Protein AF-A0A9R1XKS2-F1 (afdb_monomer)

InterPro domains:
  IPR004332 Transposase, MuDR, plant [PF03108] (22-84)

pLDDT: mean 77.05, std 12.65, range [35.31, 94.81]

Sequence (357 aa):
MISNELPTVYPRHDATQEWRKMKLELGMRFSSPSELKLSLSNYAVANGYDLYYEKTDKDRLLVKPQCPFRLCASWMKDDQTFQIKSLTEDHSCSRAFKLGSIVTYNLRKMKAMVSKLFNINVSVGQCRNAKRFALCEIEGDLKDPYSKLWDYGVEIKRANPGSHVEVYVHPQNNSTVVFERFYVSFKGVVDGWLDGCRKTYEGGNGNGITLMSDGHKVIMEAVKERCPEVERRLCARRILANFHKKFKGECYIKPFWRAVKATTIPKFKLAMEEIKSFDVGEYDYLIKKDPNCWSRAFFKENGVSESFNAAIEEARKKPLITMLEDIKIFVMERLYMQKGKGLGWDLAICPTIRRKL

Solvent-accessible surface area (backbone 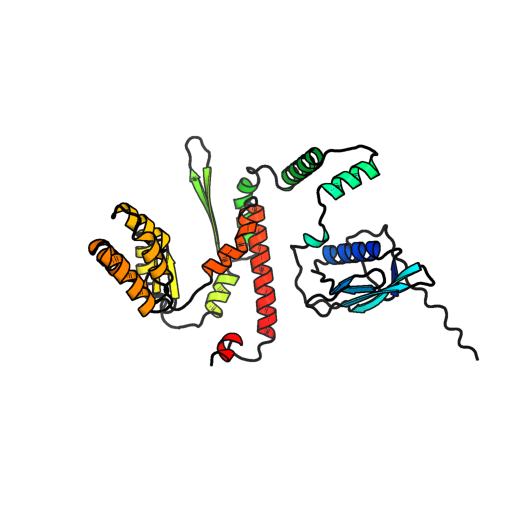atoms only — not comparable to full-atom values): 20667 Å² total; per-residue (Å²): 136,84,81,81,71,74,79,84,83,56,53,68,68,63,90,83,59,58,50,76,73,47,78,88,56,75,44,28,31,25,83,36,74,67,56,47,52,50,48,52,44,28,32,23,63,54,72,17,49,72,80,33,74,77,42,78,62,94,51,40,38,31,38,52,35,101,40,74,29,34,38,36,31,34,55,37,80,91,77,62,27,28,28,28,78,42,69,40,86,53,72,78,64,71,73,45,88,80,57,61,81,75,69,67,77,49,58,67,58,53,39,52,48,48,29,68,76,69,72,43,93,65,55,65,65,56,44,48,50,51,51,52,49,53,48,36,70,74,66,41,58,89,68,55,45,62,73,45,48,61,61,50,44,51,48,49,34,67,78,38,70,81,28,49,63,50,79,43,65,42,83,44,92,85,90,44,70,44,84,72,48,79,47,78,46,56,36,71,60,54,51,48,45,67,71,67,42,84,76,62,75,77,68,85,32,30,53,92,39,76,49,77,41,83,68,47,69,68,59,52,49,53,36,51,73,56,27,63,53,35,47,59,31,43,42,56,70,54,52,50,56,56,44,54,75,74,47,88,79,66,82,52,56,64,34,48,52,43,24,34,66,13,76,37,61,69,55,24,50,57,22,45,52,56,33,36,72,77,35,58,68,62,33,53,54,52,56,74,63,40,54,63,25,47,19,48,40,59,50,82,86,78,76,61,65,63,57,50,55,63,73,43,52,72,34,70,78,46,62,68,56,60,20,51,51,50,50,50,50,52,53,52,55,50,52,53,54,51,50,59,53,52,73,73,49,96,59,101,63,62,71,74,58,61,76,76,108

Mean predicted aligned error: 17.55 Å

Structure (mmCIF, N/CA/C/O backbone):
data_AF-A0A9R1XKS2-F1
#
_entry.id   AF-A0A9R1XKS2-F1
#
loop_
_atom_site.group_PDB
_atom_site.id
_atom_site.type_symbol
_atom_site.label_atom_id
_atom_site.label_alt_id
_atom_site.label_comp_id
_atom_site.label_asym_id
_atom_site.label_entity_id
_atom_site.label_seq_id
_atom_site.pdbx_PDB_ins_code
_atom_site.Cartn_x
_atom_site.Cartn_y
_atom_site.Cartn_z
_atom_site.occupancy
_atom_site.B_iso_or_equiv
_atom_site.auth_seq_id
_atom_site.auth_comp_id
_atom_site.auth_asym_id
_atom_site.auth_atom_id
_atom_site.pdbx_PDB_model_num
ATOM 1 N N . MET A 1 1 ? 37.465 -37.958 -38.581 1.00 38.12 1 MET A N 1
ATOM 2 C CA . MET A 1 1 ? 36.254 -37.169 -38.885 1.00 38.12 1 MET A CA 1
ATOM 3 C C . MET A 1 1 ? 36.203 -36.034 -37.879 1.00 38.12 1 MET A C 1
ATOM 5 O O . MET A 1 1 ? 35.926 -36.289 -36.718 1.00 38.12 1 MET A O 1
ATOM 9 N N . ILE A 1 2 ? 36.611 -34.832 -38.285 1.00 42.28 2 ILE A N 1
ATOM 10 C CA . ILE A 1 2 ? 36.525 -33.632 -37.446 1.00 42.28 2 ILE A CA 1
ATOM 11 C C . ILE A 1 2 ? 35.072 -33.170 -37.554 1.00 42.28 2 ILE A C 1
ATOM 13 O O . ILE A 1 2 ? 34.595 -32.901 -38.655 1.00 42.28 2 ILE A O 1
ATOM 17 N N . SER A 1 3 ? 34.347 -33.190 -36.440 1.00 42.25 3 SER A N 1
ATOM 18 C CA . SER A 1 3 ? 32.976 -32.702 -36.346 1.00 42.25 3 SER A CA 1
ATOM 19 C C . SER A 1 3 ? 32.959 -31.202 -36.641 1.00 42.25 3 SER A C 1
ATOM 21 O O . SER A 1 3 ? 33.354 -30.395 -35.803 1.00 42.25 3 SER A O 1
ATOM 23 N N . ASN A 1 4 ? 32.519 -30.836 -37.846 1.00 44.81 4 ASN A N 1
ATOM 24 C CA . ASN A 1 4 ? 32.118 -29.473 -38.180 1.00 44.81 4 ASN A CA 1
ATOM 25 C C . ASN A 1 4 ? 30.820 -29.154 -37.426 1.00 44.81 4 ASN A C 1
ATOM 27 O O . ASN A 1 4 ? 29.727 -29.229 -37.986 1.00 44.81 4 ASN A O 1
ATOM 31 N N . GLU A 1 5 ? 30.932 -28.824 -36.143 1.00 50.00 5 GLU A N 1
ATOM 32 C CA . GLU A 1 5 ? 29.888 -28.061 -35.472 1.00 50.00 5 GLU A CA 1
ATOM 33 C C . GLU A 1 5 ? 29.930 -26.648 -36.062 1.00 50.00 5 GLU A C 1
ATOM 35 O O . GLU A 1 5 ? 30.914 -25.921 -35.911 1.00 50.00 5 GLU A O 1
ATOM 40 N N . LEU A 1 6 ? 28.889 -26.282 -36.817 1.00 49.16 6 LEU A N 1
ATOM 41 C CA . LEU A 1 6 ? 28.680 -24.902 -37.249 1.00 49.16 6 LEU A CA 1
ATOM 42 C C . LEU A 1 6 ? 28.768 -23.998 -36.007 1.00 49.16 6 LEU A C 1
ATOM 44 O O . LEU A 1 6 ? 28.124 -24.315 -35.004 1.00 49.16 6 LEU A O 1
ATOM 48 N N . PRO A 1 7 ? 29.538 -22.895 -36.038 1.00 58.75 7 PRO A N 1
ATOM 49 C CA . PRO A 1 7 ? 29.656 -22.018 -34.883 1.00 58.75 7 PRO A CA 1
ATOM 50 C C . PRO A 1 7 ? 28.263 -21.527 -34.490 1.00 58.75 7 PRO A C 1
ATOM 52 O O . PRO A 1 7 ? 27.557 -20.938 -35.309 1.00 58.75 7 PRO A O 1
ATOM 55 N N . THR A 1 8 ? 27.852 -21.796 -33.250 1.00 61.19 8 THR A N 1
ATOM 56 C CA . THR A 1 8 ? 26.553 -21.378 -32.719 1.00 61.19 8 THR A CA 1
ATOM 57 C C . THR A 1 8 ? 26.439 -19.858 -32.826 1.00 61.19 8 THR A C 1
ATOM 59 O O . THR A 1 8 ? 27.072 -19.119 -32.068 1.00 61.19 8 THR A O 1
ATOM 62 N N . VAL A 1 9 ? 25.662 -19.372 -33.796 1.00 69.81 9 VAL A N 1
ATOM 63 C CA . VAL A 1 9 ? 25.438 -17.937 -33.986 1.00 69.81 9 VAL A CA 1
ATOM 64 C C . VAL A 1 9 ? 24.425 -17.487 -32.949 1.00 69.81 9 VAL A C 1
ATOM 66 O O . VAL A 1 9 ? 23.235 -17.775 -33.042 1.00 69.81 9 VAL A O 1
ATOM 69 N N . TYR A 1 10 ? 24.917 -16.794 -31.933 1.00 77.62 10 TYR A N 1
ATOM 70 C CA . TYR A 1 10 ? 24.070 -16.241 -30.893 1.00 77.62 10 TYR A CA 1
ATOM 71 C C . TYR A 1 10 ? 23.460 -14.899 -31.321 1.00 77.62 10 TYR A C 1
ATOM 73 O O . TYR A 1 10 ? 24.161 -14.084 -31.933 1.00 77.62 10 TYR A O 1
ATOM 81 N N . PRO A 1 11 ? 22.193 -14.620 -30.964 1.00 83.88 11 PRO A N 1
ATOM 82 C CA . PRO A 1 11 ? 21.533 -13.377 -31.341 1.00 83.88 11 PRO A CA 1
ATOM 83 C C . PRO A 1 11 ? 22.213 -12.172 -30.680 1.00 83.88 11 PRO A C 1
ATOM 85 O O . PRO A 1 11 ? 22.589 -12.202 -29.505 1.00 83.88 11 PRO A O 1
ATOM 88 N N . ARG A 1 12 ? 22.373 -11.082 -31.434 1.00 84.06 12 ARG A N 1
ATOM 89 C CA . ARG A 1 12 ? 22.860 -9.800 -30.910 1.00 84.06 12 ARG A CA 1
ATOM 90 C C . ARG A 1 12 ? 21.669 -8.909 -30.586 1.00 84.06 12 ARG A C 1
ATOM 92 O O . ARG A 1 12 ? 20.719 -8.851 -31.358 1.00 84.06 12 ARG A O 1
ATOM 99 N N . HIS A 1 13 ? 21.725 -8.225 -29.450 1.00 85.19 13 HIS A N 1
ATOM 100 C CA . HIS A 1 13 ? 20.680 -7.297 -29.055 1.00 85.19 13 HIS A CA 1
ATOM 101 C C . HIS A 1 13 ? 20.556 -6.130 -30.040 1.00 85.19 13 HIS A C 1
ATOM 103 O O . HIS A 1 13 ? 21.552 -5.490 -30.380 1.00 85.19 13 HIS A O 1
ATOM 109 N N . ASP A 1 14 ? 19.322 -5.859 -30.462 1.00 84.88 14 ASP A N 1
ATOM 110 C CA . ASP A 1 14 ? 18.959 -4.677 -31.232 1.00 84.88 14 ASP A CA 1
ATOM 111 C C . ASP A 1 14 ? 18.517 -3.557 -30.282 1.00 84.88 14 ASP A C 1
ATOM 113 O O . ASP A 1 14 ? 17.423 -3.584 -29.714 1.00 84.88 14 ASP A O 1
ATOM 117 N N . ALA A 1 15 ? 19.366 -2.540 -30.139 1.00 76.94 15 ALA A N 1
ATOM 118 C CA . ALA A 1 15 ? 19.097 -1.379 -29.297 1.00 76.94 15 ALA A CA 1
ATOM 119 C C . ALA A 1 15 ? 17.917 -0.514 -29.791 1.00 76.94 15 ALA A C 1
ATOM 121 O O . ALA A 1 15 ? 17.447 0.351 -29.050 1.00 76.94 15 ALA A O 1
ATOM 122 N N . THR A 1 16 ? 17.440 -0.718 -31.026 1.00 79.31 16 THR A N 1
ATOM 123 C CA . THR A 1 16 ? 16.279 -0.010 -31.593 1.00 79.31 16 THR A CA 1
ATOM 124 C C . THR A 1 16 ? 14.949 -0.712 -31.310 1.00 79.31 16 THR A C 1
ATOM 126 O O . THR A 1 16 ? 13.886 -0.138 -31.556 1.00 79.31 16 THR A O 1
ATOM 12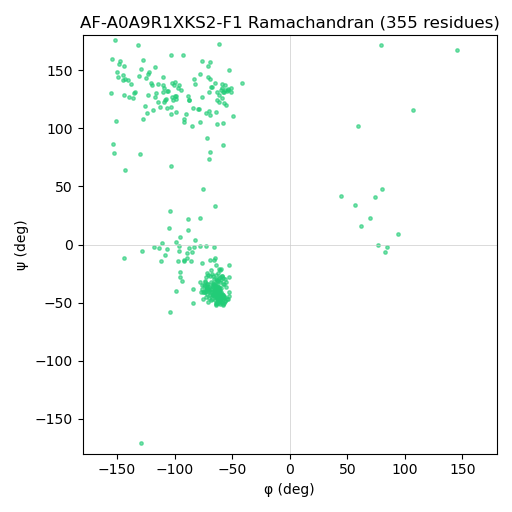9 N N . GLN A 1 17 ? 14.989 -1.919 -30.733 1.00 81.75 17 GLN A N 1
ATOM 130 C CA . GLN A 1 17 ? 13.803 -2.693 -30.392 1.00 81.75 17 GLN A CA 1
ATOM 131 C C . GLN A 1 17 ? 12.873 -1.919 -29.450 1.00 81.75 17 GLN A C 1
ATOM 133 O O . GLN A 1 17 ? 13.272 -1.402 -28.402 1.00 81.75 17 GLN A O 1
ATOM 138 N N . GLU A 1 18 ? 11.587 -1.890 -29.803 1.00 82.81 18 GLU A N 1
ATOM 139 C CA . GLU A 1 18 ? 10.555 -1.259 -28.986 1.00 82.81 18 GLU A CA 1
ATOM 140 C C . GLU A 1 18 ? 10.508 -1.895 -27.588 1.00 82.81 18 GLU A C 1
ATOM 142 O O . GLU A 1 18 ? 10.325 -3.107 -27.442 1.00 82.81 18 GLU A O 1
ATOM 147 N N . TRP A 1 19 ? 10.610 -1.068 -26.542 1.00 77.31 19 TRP A N 1
ATOM 148 C CA . TRP A 1 19 ? 10.741 -1.539 -25.158 1.00 77.31 19 TRP A CA 1
ATOM 149 C C . TRP A 1 19 ? 9.613 -2.487 -24.714 1.00 77.31 19 TRP A C 1
ATOM 151 O O . TRP A 1 19 ? 9.856 -3.400 -23.930 1.00 77.31 19 TRP A O 1
ATOM 161 N N . ARG A 1 20 ? 8.388 -2.308 -25.235 1.00 81.44 20 ARG A N 1
ATOM 162 C CA . ARG A 1 20 ? 7.212 -3.145 -24.916 1.00 81.44 20 ARG A CA 1
ATOM 163 C C . ARG A 1 20 ? 7.319 -4.571 -25.443 1.00 81.44 20 ARG A C 1
ATOM 165 O O . ARG A 1 20 ? 6.630 -5.452 -24.945 1.00 81.44 20 ARG A O 1
ATOM 172 N N . LYS A 1 21 ? 8.151 -4.786 -26.459 1.00 84.25 21 LYS A N 1
ATOM 173 C CA . LYS A 1 21 ? 8.360 -6.079 -27.116 1.00 84.25 21 LYS A CA 1
ATOM 174 C C . LYS A 1 21 ? 9.693 -6.700 -26.714 1.00 84.25 21 LYS A C 1
ATOM 176 O O . LYS A 1 21 ? 10.155 -7.609 -27.396 1.00 84.25 21 LYS A O 1
ATOM 181 N N . MET A 1 22 ? 10.328 -6.191 -25.657 1.00 84.88 22 MET A N 1
ATOM 182 C CA . MET A 1 22 ? 11.631 -6.667 -25.211 1.00 84.88 22 MET A CA 1
ATOM 183 C C . MET A 1 22 ? 11.553 -8.143 -24.812 1.00 84.88 22 MET A C 1
ATOM 185 O O . MET A 1 22 ? 10.776 -8.511 -23.928 1.00 84.88 22 MET A O 1
ATOM 189 N N . LYS A 1 23 ? 12.379 -8.968 -25.455 1.00 85.81 23 LYS A N 1
ATOM 190 C CA . LYS A 1 23 ? 12.532 -10.398 -25.175 1.00 85.81 23 LYS A CA 1
ATOM 191 C C . LYS A 1 23 ? 13.994 -10.705 -24.889 1.00 85.81 23 LYS A C 1
ATOM 193 O O . LYS A 1 23 ? 14.884 -10.093 -25.474 1.00 85.81 23 LYS A O 1
ATOM 198 N N . LEU A 1 24 ? 14.213 -11.618 -23.953 1.00 89.62 24 LEU A N 1
ATOM 199 C CA . LEU A 1 24 ? 15.533 -12.091 -23.561 1.00 89.62 24 LEU A CA 1
ATOM 200 C C . LEU A 1 24 ? 15.661 -13.524 -24.055 1.00 89.62 24 LEU A C 1
ATOM 202 O O . LEU A 1 24 ? 14.762 -14.320 -23.817 1.00 89.62 24 LEU A O 1
ATOM 206 N N . GLU A 1 25 ? 16.766 -13.839 -24.721 1.00 89.44 25 GLU A N 1
ATOM 207 C CA . GLU A 1 25 ? 17.016 -15.172 -25.268 1.00 89.44 25 GLU A CA 1
ATOM 208 C C . GLU A 1 25 ? 18.326 -15.733 -24.712 1.00 89.44 25 GLU A C 1
ATOM 210 O O . GLU A 1 25 ? 19.285 -14.997 -24.439 1.00 89.44 25 GLU A O 1
ATOM 215 N N . LEU A 1 26 ? 18.381 -17.053 -24.530 1.00 90.12 26 LEU A N 1
ATOM 216 C CA . LEU A 1 26 ? 19.607 -17.719 -24.106 1.00 90.12 26 LEU A CA 1
ATOM 217 C C . LEU A 1 26 ? 20.715 -17.472 -25.138 1.00 90.12 26 LEU A C 1
ATOM 219 O O . LEU A 1 26 ? 20.518 -17.617 -26.341 1.00 90.12 26 LEU A O 1
ATOM 223 N N . GLY A 1 27 ? 21.897 -17.093 -24.660 1.00 87.75 27 GLY A N 1
ATOM 224 C CA . GLY A 1 27 ? 23.036 -16.790 -25.514 1.00 87.75 27 GLY A CA 1
ATOM 225 C C . GLY A 1 27 ? 23.035 -15.380 -26.100 1.00 87.75 27 GLY A C 1
ATOM 226 O O . GLY A 1 27 ? 24.056 -14.999 -26.667 1.00 87.75 27 GLY A O 1
ATOM 227 N N . MET A 1 28 ? 21.974 -14.583 -25.925 1.00 91.06 28 MET A N 1
ATOM 228 C CA . MET A 1 28 ? 21.887 -13.220 -26.455 1.00 91.06 28 MET A CA 1
ATOM 229 C C . MET A 1 28 ? 23.049 -12.335 -25.981 1.00 91.06 28 MET A C 1
ATOM 231 O O . MET A 1 28 ? 23.445 -12.370 -24.807 1.00 91.06 28 MET A O 1
ATOM 235 N N . ARG A 1 29 ? 23.605 -11.549 -26.909 1.00 91.00 29 ARG A N 1
ATOM 236 C CA . ARG A 1 29 ? 24.816 -10.737 -26.718 1.00 91.00 29 ARG A CA 1
ATOM 237 C C . ARG A 1 29 ? 24.508 -9.246 -26.684 1.00 91.00 29 ARG A C 1
ATOM 239 O O . ARG A 1 29 ? 23.782 -8.732 -27.529 1.00 91.00 29 ARG A O 1
ATOM 246 N N . PHE A 1 30 ? 25.151 -8.551 -25.755 1.00 90.06 30 PHE A N 1
ATOM 247 C CA . PHE A 1 30 ? 25.036 -7.115 -25.528 1.00 90.06 30 PHE A CA 1
ATOM 248 C C . PHE A 1 30 ? 26.411 -6.459 -25.649 1.00 90.06 30 PHE A C 1
ATOM 250 O O . PHE A 1 30 ? 27.433 -7.049 -25.306 1.00 90.06 30 PHE A O 1
ATOM 257 N N . SER A 1 31 ? 26.440 -5.216 -26.102 1.00 87.62 31 SER A N 1
ATOM 258 C CA . SER A 1 31 ? 27.650 -4.404 -26.260 1.00 87.62 31 SER A CA 1
ATOM 259 C C . SER A 1 31 ? 28.222 -3.967 -24.909 1.00 87.62 31 SER A C 1
ATOM 261 O O . SER A 1 31 ? 29.405 -3.666 -24.794 1.00 87.62 31 SER A O 1
ATOM 263 N N . SER A 1 32 ? 27.385 -3.895 -23.867 1.00 86.25 32 SER A N 1
ATOM 264 C CA . SER A 1 32 ? 27.829 -3.541 -22.517 1.00 86.25 32 SER A CA 1
ATOM 265 C C . SER A 1 32 ? 26.917 -4.101 -21.415 1.00 86.25 32 SER A C 1
ATOM 267 O O . SER A 1 32 ? 25.726 -4.329 -21.648 1.00 86.25 32 SER A O 1
ATOM 269 N N . PRO A 1 33 ? 27.413 -4.219 -20.166 1.00 84.56 33 PRO A N 1
ATOM 270 C CA . PRO A 1 33 ? 26.571 -4.555 -19.013 1.00 84.56 33 PRO A CA 1
ATOM 271 C C . PRO A 1 33 ? 25.420 -3.559 -18.790 1.00 84.56 33 PRO A C 1
ATOM 273 O O . PRO A 1 33 ? 24.368 -3.917 -18.263 1.00 84.56 33 PRO A O 1
ATOM 276 N N . SER A 1 34 ? 25.610 -2.295 -19.183 1.00 84.00 34 SER A N 1
ATOM 277 C CA . SER A 1 34 ? 24.588 -1.247 -19.063 1.00 84.00 34 SER A CA 1
ATOM 278 C C . SER A 1 34 ? 23.430 -1.460 -20.036 1.00 84.00 34 SER A C 1
ATOM 280 O O . SER A 1 34 ? 22.280 -1.219 -19.678 1.00 84.00 34 SER A O 1
ATOM 282 N N . GLU A 1 35 ? 23.724 -1.944 -21.241 1.00 86.44 35 GLU A N 1
ATOM 283 C CA . GLU A 1 35 ? 22.727 -2.255 -22.267 1.00 86.44 35 GLU A CA 1
ATOM 284 C C . GLU A 1 35 ? 21.875 -3.468 -21.872 1.00 86.44 35 GLU A C 1
ATOM 286 O O . GLU A 1 35 ? 20.648 -3.422 -21.971 1.00 86.44 35 GLU A O 1
ATOM 291 N N . LEU A 1 36 ? 22.499 -4.505 -21.299 1.00 89.00 36 LEU A N 1
ATOM 292 C CA . LEU A 1 36 ? 21.758 -5.627 -20.718 1.00 89.00 36 LEU A CA 1
ATOM 293 C C . LEU A 1 36 ? 20.853 -5.162 -19.567 1.00 89.00 36 LEU A C 1
ATOM 295 O O . LEU A 1 36 ? 19.692 -5.554 -19.506 1.00 89.00 36 LEU A O 1
ATOM 299 N N . LYS A 1 37 ? 21.337 -4.297 -18.666 1.00 87.25 37 LYS A N 1
ATOM 300 C CA . LYS A 1 37 ? 20.502 -3.745 -17.582 1.00 87.25 37 LYS A CA 1
ATOM 301 C C . LYS A 1 37 ? 19.309 -2.954 -18.106 1.00 87.25 37 LYS A C 1
ATOM 303 O O . LYS A 1 37 ? 18.225 -3.052 -17.534 1.00 87.25 37 LYS A O 1
ATOM 308 N N . LEU A 1 38 ? 19.491 -2.178 -19.174 1.00 85.06 38 LEU A N 1
ATOM 309 C CA . LEU A 1 38 ? 18.397 -1.442 -19.805 1.00 85.06 38 LEU A CA 1
ATOM 310 C C . LEU A 1 38 ? 17.379 -2.404 -20.426 1.00 85.06 38 LEU A C 1
ATOM 312 O O . LEU A 1 38 ? 16.180 -2.241 -20.225 1.00 85.06 38 LEU A O 1
ATOM 316 N N . SER A 1 39 ? 17.848 -3.452 -21.096 1.00 87.94 39 SER A N 1
ATOM 317 C CA . SER A 1 39 ? 16.986 -4.489 -21.673 1.00 87.94 39 SER A CA 1
ATOM 318 C C . SER A 1 39 ? 16.213 -5.256 -20.601 1.00 87.94 39 SER A C 1
ATOM 320 O O . SER A 1 39 ? 15.006 -5.441 -20.726 1.00 87.94 39 SER A O 1
ATOM 322 N N . LEU A 1 40 ? 16.863 -5.606 -19.488 1.00 88.00 40 LEU A N 1
ATOM 323 C CA . LEU A 1 40 ? 16.212 -6.200 -18.316 1.00 88.00 40 LEU A CA 1
ATOM 324 C C . LEU A 1 40 ? 15.164 -5.269 -17.711 1.00 88.00 40 LEU A C 1
ATOM 326 O O . LEU A 1 40 ? 14.091 -5.723 -17.332 1.00 88.00 40 LEU A O 1
ATOM 330 N N . SER A 1 41 ? 15.454 -3.969 -17.658 1.00 85.06 41 SER A N 1
ATOM 331 C CA . SER A 1 41 ? 14.501 -2.946 -17.214 1.00 85.06 41 SER A CA 1
ATOM 332 C C . SER A 1 41 ? 13.280 -2.889 -18.130 1.00 85.06 41 SER A C 1
ATOM 334 O O . SER A 1 41 ? 12.152 -2.900 -17.652 1.00 85.06 41 SER A O 1
ATOM 336 N N . ASN A 1 42 ? 13.492 -2.887 -19.444 1.00 85.44 42 ASN A N 1
ATOM 337 C CA . ASN A 1 42 ? 12.414 -2.852 -20.428 1.00 85.44 42 ASN A CA 1
ATOM 338 C C . ASN A 1 42 ? 11.555 -4.123 -20.371 1.00 85.44 42 ASN A C 1
ATOM 340 O O . ASN A 1 42 ? 10.332 -4.024 -20.317 1.00 85.44 42 ASN A O 1
ATOM 344 N N . TYR A 1 43 ? 12.187 -5.298 -20.285 1.00 87.94 43 TYR A N 1
ATOM 345 C CA . TYR A 1 43 ? 11.515 -6.585 -20.081 1.00 87.94 43 TYR A CA 1
ATOM 346 C C . TYR A 1 43 ? 10.685 -6.596 -18.788 1.00 87.94 43 TYR A C 1
ATOM 348 O O . TYR A 1 43 ? 9.511 -6.974 -18.800 1.00 87.94 43 TYR A O 1
ATOM 356 N N . ALA A 1 44 ? 11.276 -6.127 -17.684 1.00 85.50 44 ALA A N 1
ATOM 357 C CA . ALA A 1 44 ? 10.622 -6.013 -16.387 1.00 85.50 44 ALA A CA 1
ATOM 358 C C . ALA A 1 44 ? 9.405 -5.085 -16.440 1.00 85.50 44 ALA A C 1
ATOM 360 O O . ALA A 1 44 ? 8.354 -5.435 -15.922 1.00 85.50 44 ALA A O 1
ATOM 361 N N . VAL A 1 45 ? 9.503 -3.926 -17.094 1.00 81.75 45 VAL A N 1
ATOM 362 C CA . VAL A 1 45 ? 8.396 -2.960 -17.188 1.00 81.75 45 VAL A CA 1
ATOM 363 C C . VAL A 1 45 ? 7.292 -3.448 -18.130 1.00 81.75 45 VAL A C 1
ATOM 365 O O . VAL A 1 45 ? 6.111 -3.295 -17.810 1.00 81.75 45 VAL A O 1
ATOM 368 N N . ALA A 1 46 ? 7.648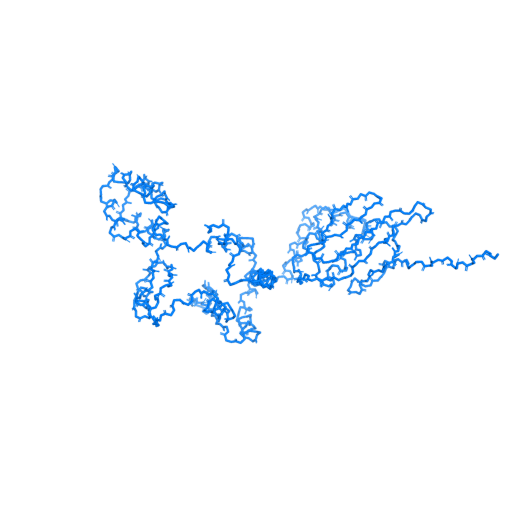 -4.060 -19.263 1.00 83.31 46 ALA A N 1
ATOM 369 C CA . ALA A 1 46 ? 6.688 -4.574 -20.242 1.00 83.31 46 ALA A CA 1
ATOM 370 C C . ALA A 1 46 ? 5.785 -5.657 -19.635 1.00 83.31 46 ALA A C 1
ATOM 372 O O . ALA A 1 46 ? 4.556 -5.576 -19.727 1.00 83.31 46 ALA A O 1
ATOM 373 N N . ASN A 1 47 ? 6.396 -6.616 -18.942 1.00 84.06 47 ASN A N 1
ATOM 374 C CA . ASN A 1 47 ? 5.692 -7.746 -18.339 1.00 84.06 47 ASN A CA 1
ATOM 375 C C . ASN A 1 47 ? 5.262 -7.479 -16.885 1.00 84.06 47 ASN A C 1
ATOM 377 O O . ASN A 1 47 ? 4.400 -8.166 -16.342 1.00 84.06 47 ASN A O 1
ATOM 381 N N . GLY A 1 48 ? 5.812 -6.430 -16.270 1.00 81.06 48 GLY A N 1
ATOM 382 C CA . GLY A 1 48 ? 5.532 -6.013 -14.903 1.00 81.06 48 GLY A CA 1
ATOM 383 C C . GLY A 1 48 ? 6.170 -6.911 -13.841 1.00 81.06 48 GLY A C 1
ATOM 384 O O . GLY A 1 48 ? 5.537 -7.218 -12.839 1.00 81.06 48 GLY A O 1
ATOM 385 N N . TYR A 1 49 ? 7.411 -7.341 -14.043 1.00 85.56 49 TYR A N 1
ATOM 386 C CA . TYR A 1 49 ? 8.159 -8.151 -13.083 1.00 85.56 49 TYR A CA 1
ATOM 387 C C . TYR A 1 49 ? 9.081 -7.286 -12.220 1.00 85.56 49 TYR A C 1
ATOM 389 O O . TYR A 1 49 ? 9.817 -6.454 -12.743 1.00 85.56 49 TYR A O 1
ATOM 397 N N . ASP A 1 50 ? 9.096 -7.514 -10.905 1.00 80.50 50 ASP A N 1
ATOM 398 C CA . ASP A 1 50 ? 10.097 -6.915 -10.013 1.00 80.50 50 ASP A CA 1
ATOM 399 C C . ASP A 1 50 ? 11.367 -7.776 -10.001 1.00 80.50 50 ASP A C 1
ATOM 401 O O . ASP A 1 50 ? 11.409 -8.858 -9.407 1.00 80.50 50 ASP A O 1
ATOM 405 N N . LEU A 1 51 ? 12.390 -7.332 -10.733 1.00 84.88 51 LEU A N 1
ATOM 406 C CA . LEU A 1 51 ? 13.652 -8.055 -10.863 1.00 84.88 51 LEU A CA 1
ATOM 407 C C . LEU A 1 51 ? 14.625 -7.665 -9.749 1.00 84.88 51 LEU A C 1
ATOM 409 O O . LEU A 1 51 ? 14.966 -6.496 -9.575 1.00 84.88 51 LEU A O 1
ATOM 413 N N . TYR A 1 52 ? 15.157 -8.672 -9.056 1.00 82.69 52 TYR A N 1
ATOM 414 C CA . TYR A 1 52 ? 16.200 -8.496 -8.048 1.00 82.69 52 TYR A CA 1
ATOM 415 C C . TYR A 1 52 ? 17.575 -8.889 -8.597 1.00 82.69 52 TYR A C 1
ATOM 417 O O . TYR A 1 52 ? 17.763 -10.004 -9.089 1.00 82.69 52 TYR A O 1
ATOM 425 N N . TYR A 1 53 ? 18.545 -7.983 -8.477 1.00 86.38 53 TYR A N 1
ATOM 426 C CA . TYR A 1 53 ? 19.935 -8.211 -8.872 1.00 86.38 53 TYR A CA 1
ATOM 427 C C . TYR A 1 53 ? 20.725 -8.746 -7.673 1.00 86.38 53 TYR A C 1
ATOM 429 O O . TYR A 1 53 ? 21.051 -7.993 -6.759 1.00 86.38 53 TYR A O 1
ATOM 437 N N . GLU A 1 54 ? 21.043 -10.042 -7.677 1.00 85.62 54 GLU A N 1
ATOM 438 C CA . GLU A 1 54 ? 21.814 -10.687 -6.602 1.00 85.62 54 GLU A CA 1
ATOM 439 C C . GLU A 1 54 ? 23.305 -10.342 -6.709 1.00 85.62 54 GLU A C 1
ATOM 441 O O . GLU A 1 54 ? 23.973 -10.123 -5.700 1.00 85.62 54 GLU A O 1
ATOM 446 N N . LYS A 1 55 ? 23.834 -10.265 -7.938 1.00 84.31 55 LYS A N 1
ATOM 447 C CA . LYS A 1 55 ? 25.215 -9.843 -8.201 1.00 84.31 55 LYS A CA 1
ATOM 448 C C . LYS A 1 55 ? 25.296 -8.964 -9.433 1.00 84.31 55 LYS A C 1
ATOM 450 O O . LYS A 1 55 ? 24.604 -9.174 -10.429 1.00 84.31 55 LYS A O 1
ATOM 455 N N . THR A 1 56 ? 26.151 -7.957 -9.360 1.00 86.44 56 THR A N 1
ATOM 456 C CA . THR A 1 56 ? 26.421 -7.038 -10.460 1.00 86.44 56 THR A CA 1
ATOM 457 C C . THR A 1 56 ? 27.846 -6.536 -10.314 1.00 86.44 56 THR A C 1
ATOM 459 O O . THR A 1 56 ? 28.132 -5.710 -9.450 1.00 86.44 56 THR A O 1
ATOM 462 N N . ASP A 1 57 ? 28.728 -7.031 -11.168 1.00 83.19 57 ASP A N 1
ATOM 463 C CA . ASP A 1 57 ? 30.105 -6.573 -11.287 1.00 83.19 57 ASP A CA 1
ATOM 464 C C . ASP A 1 57 ? 30.424 -6.262 -12.764 1.00 83.19 57 ASP A C 1
ATOM 466 O O . ASP A 1 57 ? 29.515 -6.151 -13.593 1.00 83.19 57 ASP A O 1
ATOM 470 N N . LYS A 1 58 ? 31.697 -6.001 -13.085 1.00 78.81 58 LYS A N 1
ATOM 471 C CA . LYS A 1 58 ? 32.106 -5.649 -14.455 1.00 78.81 58 LYS A CA 1
ATOM 472 C C . LYS A 1 58 ? 32.021 -6.840 -15.414 1.00 78.81 58 LYS A C 1
ATOM 474 O O . LYS A 1 58 ? 31.801 -6.635 -16.603 1.00 78.81 58 LYS A O 1
ATOM 479 N N . ASP A 1 59 ? 32.142 -8.055 -14.887 1.00 83.62 59 ASP A N 1
ATOM 480 C CA . ASP A 1 59 ? 32.302 -9.281 -15.658 1.00 83.62 59 ASP A CA 1
ATOM 481 C C . ASP A 1 59 ? 31.081 -10.201 -15.570 1.00 83.62 59 ASP A C 1
ATOM 483 O O . ASP A 1 59 ? 30.989 -11.149 -16.347 1.00 83.62 59 ASP A O 1
ATOM 487 N N . ARG A 1 60 ? 30.159 -9.982 -14.625 1.00 87.88 60 ARG A N 1
ATOM 488 C CA . ARG A 1 60 ? 29.032 -10.869 -14.316 1.00 87.88 60 ARG A CA 1
ATOM 489 C C . ARG A 1 60 ? 27.813 -10.106 -13.798 1.00 87.88 60 ARG A C 1
ATOM 491 O O . ARG A 1 60 ? 27.903 -9.143 -13.036 1.00 87.88 60 ARG A O 1
ATOM 498 N N . LEU A 1 61 ? 26.642 -10.593 -14.189 1.00 91.25 61 LEU A N 1
ATOM 499 C CA . LEU A 1 61 ? 25.338 -10.102 -13.761 1.00 91.25 61 LEU A CA 1
ATOM 500 C C . LEU A 1 61 ? 24.443 -11.300 -13.448 1.00 91.25 61 LEU A C 1
ATOM 502 O O . LEU A 1 61 ? 24.276 -12.182 -14.287 1.00 91.25 61 LEU A O 1
ATOM 506 N N . LEU A 1 62 ? 23.869 -11.318 -12.246 1.00 91.50 62 LEU A N 1
ATOM 507 C CA . LEU A 1 62 ? 22.966 -12.369 -11.783 1.00 91.50 62 LEU A CA 1
ATOM 508 C C . LEU A 1 62 ? 21.648 -11.757 -11.309 1.00 91.50 62 LEU A C 1
ATOM 510 O O . LEU A 1 62 ? 21.628 -10.978 -10.353 1.00 91.50 62 LEU A O 1
ATOM 514 N N . VAL A 1 63 ? 20.558 -12.141 -11.967 1.00 90.56 63 VAL A N 1
ATOM 515 C CA . VAL A 1 63 ? 19.185 -11.760 -11.623 1.00 90.56 63 VAL A CA 1
ATOM 516 C C . VAL A 1 63 ? 18.478 -12.965 -11.024 1.00 90.56 63 VAL A C 1
ATOM 518 O O . VAL A 1 63 ? 18.448 -14.038 -11.628 1.00 90.56 63 VAL A O 1
ATOM 521 N N . LYS A 1 64 ? 17.925 -12.784 -9.826 1.00 88.38 64 LYS A N 1
ATOM 522 C CA . LYS A 1 64 ? 17.262 -13.836 -9.052 1.00 88.38 64 LYS A CA 1
ATOM 523 C C . LYS A 1 64 ? 16.207 -13.215 -8.125 1.00 88.38 64 LYS A C 1
ATOM 525 O O . LYS A 1 64 ? 16.472 -12.993 -6.941 1.00 88.38 64 LYS A O 1
ATOM 530 N N . PRO A 1 65 ? 15.029 -12.867 -8.662 1.00 83.94 65 PRO A N 1
ATOM 531 C CA . PRO A 1 65 ? 13.867 -12.480 -7.867 1.00 83.94 65 PRO A CA 1
ATOM 532 C C . PRO A 1 65 ? 13.386 -13.611 -6.947 1.00 83.94 65 PRO A C 1
ATOM 534 O O . PRO A 1 65 ? 13.835 -14.754 -7.027 1.00 83.94 65 PRO A O 1
ATOM 537 N N . GLN A 1 66 ? 12.423 -13.298 -6.075 1.00 82.38 66 GLN A N 1
ATOM 538 C CA . GLN A 1 66 ? 11.716 -14.285 -5.247 1.00 82.38 66 GLN A CA 1
ATOM 539 C C . GLN A 1 66 ? 10.687 -15.090 -6.072 1.00 82.38 66 GLN A C 1
ATOM 541 O O . GLN A 1 66 ? 9.526 -15.211 -5.693 1.00 82.38 66 GLN A O 1
ATOM 546 N N . CYS A 1 67 ? 11.098 -15.600 -7.232 1.00 83.50 67 CYS A N 1
ATOM 547 C CA . CYS A 1 67 ? 10.325 -16.491 -8.093 1.00 83.50 67 CYS A CA 1
ATOM 548 C C . CYS A 1 67 ? 11.285 -17.394 -8.907 1.00 83.50 67 CYS A C 1
ATOM 550 O O . CYS A 1 67 ? 12.503 -17.256 -8.760 1.00 83.50 67 CYS A O 1
ATOM 552 N N . PRO A 1 68 ? 10.783 -18.355 -9.708 1.00 88.19 68 PRO A N 1
ATOM 553 C CA . PRO A 1 68 ? 11.631 -19.286 -10.458 1.00 88.19 68 PRO A CA 1
ATOM 554 C C . PRO A 1 68 ? 12.569 -18.617 -11.470 1.00 88.19 68 PRO A C 1
ATOM 556 O O . PRO A 1 68 ? 13.605 -19.197 -11.794 1.00 88.19 68 PRO A O 1
ATOM 559 N N . PHE A 1 69 ? 12.251 -17.396 -11.908 1.00 91.56 69 PHE A N 1
ATOM 560 C CA . PHE A 1 69 ? 13.030 -16.666 -12.899 1.00 91.56 69 PHE A CA 1
ATOM 561 C C . PHE A 1 69 ? 14.481 -16.484 -12.468 1.00 91.56 69 PHE A C 1
ATOM 563 O O . PHE A 1 69 ? 14.765 -16.009 -11.361 1.00 91.56 69 PHE A O 1
ATOM 570 N N . ARG A 1 70 ? 15.407 -16.800 -13.376 1.00 92.31 70 ARG A N 1
ATOM 571 C CA . ARG A 1 70 ? 16.845 -16.587 -13.182 1.00 92.31 70 ARG A CA 1
ATOM 572 C C . ARG A 1 70 ? 17.529 -16.216 -14.478 1.00 92.31 70 ARG A C 1
ATOM 574 O O . ARG A 1 70 ? 17.254 -16.796 -15.519 1.00 92.31 70 ARG A O 1
ATOM 581 N N . LEU A 1 71 ? 18.484 -15.301 -14.384 1.00 94.81 71 LEU A N 1
ATOM 582 C CA . LEU A 1 71 ? 19.340 -14.935 -15.505 1.00 94.81 71 LEU A CA 1
ATOM 583 C C . LEU A 1 71 ? 20.771 -14.742 -15.024 1.00 94.81 71 LEU A C 1
ATOM 585 O O . LEU A 1 71 ? 21.016 -13.964 -14.101 1.00 94.81 71 LEU A O 1
ATOM 589 N N . CYS A 1 72 ? 21.715 -15.421 -15.671 1.00 92.81 72 CYS A N 1
ATOM 590 C CA . CYS A 1 72 ? 23.144 -15.195 -15.489 1.00 92.81 72 CYS A CA 1
ATOM 591 C C . CYS A 1 72 ? 23.748 -14.719 -16.805 1.00 92.81 72 CYS A C 1
ATOM 593 O O . CYS A 1 72 ? 23.603 -15.376 -17.836 1.00 92.81 72 CYS A O 1
ATOM 595 N N . ALA A 1 73 ? 24.458 -13.599 -16.763 1.00 92.88 73 ALA A N 1
ATOM 596 C CA . ALA A 1 73 ? 25.205 -13.076 -17.892 1.00 92.88 73 ALA A CA 1
ATOM 597 C C . ALA A 1 73 ? 26.642 -12.750 -17.489 1.00 92.88 73 ALA A C 1
ATOM 599 O O . ALA A 1 73 ? 26.911 -12.428 -16.330 1.00 92.88 73 ALA A O 1
ATOM 600 N N . SER A 1 74 ? 27.573 -12.843 -18.436 1.00 92.94 74 SER A N 1
ATOM 601 C CA . SER A 1 74 ? 28.984 -12.545 -18.181 1.00 92.94 74 SER A CA 1
ATOM 602 C C . SER A 1 74 ? 29.712 -11.960 -19.386 1.00 92.94 74 SER A C 1
ATOM 604 O O . SER A 1 74 ? 29.318 -12.209 -20.525 1.00 92.94 74 SER A O 1
ATOM 606 N N . TRP A 1 75 ? 30.811 -11.258 -19.124 1.00 91.38 75 TRP A N 1
ATOM 607 C CA . TRP A 1 75 ? 31.697 -10.685 -20.128 1.00 91.38 75 TRP A CA 1
ATOM 608 C C . TRP A 1 75 ? 32.474 -11.772 -20.877 1.00 91.38 75 TRP A C 1
ATOM 610 O O . TRP A 1 75 ? 33.072 -12.668 -20.274 1.00 91.38 75 TRP A O 1
ATOM 620 N N . MET A 1 76 ? 32.464 -11.670 -22.201 1.00 89.12 76 MET A N 1
ATOM 621 C CA . MET A 1 76 ? 33.190 -12.510 -23.142 1.00 89.12 76 MET A CA 1
ATOM 622 C C . MET A 1 76 ? 34.394 -11.710 -23.634 1.00 89.12 76 MET A C 1
ATOM 624 O O . MET A 1 76 ? 34.231 -10.695 -24.308 1.00 89.12 76 MET A O 1
ATOM 628 N N . LYS A 1 77 ? 35.604 -12.140 -23.257 1.00 83.75 77 LYS A N 1
ATOM 629 C CA . LYS A 1 77 ? 36.844 -11.417 -23.585 1.00 83.75 77 LYS A CA 1
ATOM 630 C C . LYS A 1 77 ? 37.128 -11.411 -25.085 1.00 83.75 77 LYS A C 1
ATOM 632 O O . LYS A 1 77 ? 37.517 -10.370 -25.600 1.00 83.75 77 LYS A O 1
ATOM 637 N N . ASP A 1 78 ? 36.883 -12.540 -25.744 1.00 81.81 78 ASP A N 1
ATOM 638 C CA . ASP A 1 78 ? 37.205 -12.742 -27.160 1.00 81.81 78 ASP A CA 1
ATOM 639 C C . ASP A 1 78 ? 36.336 -11.858 -28.063 1.00 81.81 78 ASP A C 1
ATOM 641 O O . ASP A 1 78 ? 36.840 -11.173 -28.946 1.00 81.81 78 ASP A O 1
ATOM 645 N N . ASP A 1 79 ? 35.038 -11.789 -27.758 1.00 78.50 79 ASP A N 1
ATOM 646 C CA . ASP A 1 79 ? 34.051 -11.051 -28.554 1.00 78.50 79 ASP A CA 1
ATOM 647 C C . ASP A 1 79 ? 33.769 -9.632 -28.027 1.00 78.50 79 ASP A C 1
ATOM 649 O O . ASP A 1 79 ? 32.925 -8.934 -28.585 1.00 78.50 79 ASP A O 1
ATOM 653 N N . GLN A 1 80 ? 34.408 -9.220 -26.924 1.00 85.69 80 GLN A N 1
ATOM 654 C CA . GLN A 1 80 ? 34.138 -7.967 -26.196 1.00 85.69 80 GLN A CA 1
ATOM 655 C C . GLN A 1 80 ? 32.637 -7.678 -25.998 1.00 85.69 80 GLN A C 1
ATOM 657 O O . GLN A 1 80 ? 32.162 -6.553 -26.159 1.00 85.69 80 GLN A O 1
ATOM 662 N N . THR A 1 81 ? 31.870 -8.717 -25.669 1.00 88.88 81 THR A N 1
ATOM 663 C CA . THR A 1 81 ? 30.414 -8.642 -25.495 1.00 88.88 81 THR A CA 1
ATOM 664 C C . THR A 1 81 ? 30.000 -9.221 -24.155 1.00 88.88 81 THR A C 1
ATOM 666 O O . THR A 1 81 ? 30.712 -10.003 -23.531 1.00 88.88 81 THR A O 1
ATOM 669 N N . PHE A 1 82 ? 28.820 -8.840 -23.688 1.00 89.75 82 PHE A N 1
ATOM 670 C CA . PHE A 1 82 ? 28.207 -9.385 -22.489 1.00 89.75 82 PHE A CA 1
ATOM 671 C C . PHE A 1 82 ? 27.116 -10.374 -22.894 1.00 89.75 82 PHE A C 1
ATOM 673 O O . PHE A 1 82 ? 26.165 -9.989 -23.568 1.00 89.75 82 PHE A O 1
ATOM 680 N N . GLN A 1 83 ? 27.256 -11.645 -22.523 1.00 92.25 83 GLN A N 1
ATOM 681 C CA . GLN A 1 83 ? 26.398 -12.723 -23.019 1.00 92.25 83 GLN A CA 1
ATOM 682 C C . GLN A 1 83 ? 25.545 -13.337 -21.908 1.00 92.25 83 GLN A C 1
ATOM 684 O O . GLN A 1 83 ? 26.063 -13.616 -20.825 1.00 92.25 83 GLN A O 1
ATOM 689 N N . ILE A 1 84 ? 24.267 -13.611 -22.192 1.00 93.44 84 ILE A N 1
ATOM 690 C CA . ILE A 1 84 ? 23.389 -14.413 -21.327 1.00 93.44 84 ILE A CA 1
ATOM 691 C C . ILE A 1 84 ? 23.808 -15.888 -21.405 1.00 93.44 84 ILE A C 1
ATOM 693 O O . ILE A 1 84 ? 23.665 -16.523 -22.443 1.00 93.44 84 ILE A O 1
ATOM 697 N N . LYS A 1 85 ? 24.314 -16.443 -20.301 1.00 91.38 85 LYS A N 1
ATOM 698 C CA . LYS A 1 85 ? 24.784 -17.837 -20.200 1.00 91.38 85 LYS A CA 1
ATOM 699 C C . LYS A 1 85 ? 23.743 -18.796 -19.648 1.00 91.38 85 LYS A C 1
ATOM 701 O O . LYS A 1 85 ? 23.792 -19.983 -19.945 1.00 91.38 85 LYS A O 1
ATOM 706 N N . SER A 1 86 ? 22.830 -18.299 -18.824 1.00 90.88 86 SER A N 1
ATOM 707 C CA . SER A 1 86 ? 21.686 -19.075 -18.364 1.00 90.88 86 SER A CA 1
ATOM 708 C C . SER A 1 86 ? 20.459 -18.187 -18.258 1.00 90.88 86 SER A C 1
ATOM 710 O O . SER A 1 86 ? 20.558 -17.018 -17.872 1.00 90.88 86 SER A O 1
ATOM 712 N N . LEU A 1 87 ? 19.314 -18.761 -18.611 1.00 92.00 87 LEU A N 1
ATOM 713 C CA . LEU A 1 87 ? 18.016 -18.112 -18.578 1.00 92.00 87 LEU A CA 1
ATOM 714 C C . LEU A 1 87 ? 16.959 -19.137 -18.160 1.00 92.00 87 LEU A C 1
ATOM 716 O O . LEU A 1 87 ? 16.878 -20.222 -18.726 1.00 92.00 87 LEU A O 1
ATOM 720 N N . THR A 1 88 ? 16.167 -18.778 -17.161 1.00 91.19 88 THR A N 1
ATOM 721 C CA . THR A 1 88 ? 14.943 -19.465 -16.756 1.00 91.19 88 THR A CA 1
ATOM 722 C C . THR A 1 88 ? 13.839 -18.423 -16.806 1.00 91.19 88 THR A C 1
ATOM 724 O O . THR A 1 88 ? 13.892 -17.461 -16.042 1.00 91.19 88 THR A O 1
ATOM 727 N N . GLU A 1 89 ? 12.886 -18.589 -17.721 1.00 87.88 89 GLU A N 1
ATOM 728 C CA . GLU A 1 89 ? 11.854 -17.584 -18.022 1.00 87.88 89 GLU A CA 1
ATOM 729 C C . GLU A 1 89 ? 10.626 -17.676 -17.106 1.00 87.88 89 GLU A C 1
ATOM 731 O O . GLU A 1 89 ? 9.834 -16.739 -17.044 1.00 87.88 89 GLU A O 1
ATOM 736 N N . ASP A 1 90 ? 10.473 -18.775 -16.365 1.00 86.25 90 ASP A N 1
ATOM 737 C CA . ASP A 1 90 ? 9.288 -19.019 -15.547 1.00 86.25 90 ASP A CA 1
ATOM 738 C C . ASP A 1 90 ? 9.119 -17.979 -14.434 1.00 86.25 90 ASP A C 1
ATOM 740 O O . ASP A 1 90 ? 9.964 -17.809 -13.552 1.00 86.25 90 ASP A O 1
ATOM 744 N N . HIS A 1 91 ? 7.960 -17.326 -14.419 1.00 85.06 91 HIS A N 1
ATOM 745 C CA . HIS A 1 91 ? 7.564 -16.396 -13.372 1.00 85.06 91 HIS A CA 1
ATOM 746 C C . HIS A 1 91 ? 6.335 -16.923 -12.627 1.00 85.06 91 HIS A C 1
ATOM 748 O O . HIS A 1 91 ? 5.318 -17.257 -13.224 1.00 85.06 91 HIS A O 1
ATOM 754 N N . SER A 1 92 ? 6.405 -16.930 -11.295 1.00 82.69 92 SER A N 1
ATOM 755 C CA . SER A 1 92 ? 5.245 -17.133 -10.409 1.00 82.69 92 SER A CA 1
ATOM 756 C C . SER A 1 92 ? 4.860 -15.865 -9.632 1.00 82.69 92 SER A C 1
ATOM 758 O O . SER A 1 92 ? 3.934 -15.869 -8.814 1.00 82.69 92 SER A O 1
ATOM 760 N N . CYS A 1 93 ? 5.586 -14.766 -9.860 1.00 77.00 93 CYS A N 1
ATOM 761 C CA . CYS A 1 93 ? 5.352 -13.489 -9.200 1.00 77.00 93 CYS A CA 1
ATOM 762 C C . CYS A 1 93 ? 4.156 -12.747 -9.813 1.00 77.00 93 CYS A C 1
ATOM 764 O O . CYS A 1 93 ? 3.901 -12.825 -11.013 1.00 77.00 93 CYS A O 1
ATOM 766 N N . SER A 1 94 ? 3.426 -12.001 -8.980 1.00 75.56 94 SER A N 1
ATOM 767 C CA . SER A 1 94 ? 2.406 -11.066 -9.457 1.00 75.56 94 SER A CA 1
ATOM 768 C C . SER A 1 94 ? 3.039 -9.882 -10.174 1.00 75.56 94 SER A C 1
ATOM 770 O O . SER A 1 94 ? 4.177 -9.503 -9.884 1.00 75.56 94 SER A O 1
ATOM 772 N N . ARG A 1 95 ? 2.246 -9.238 -11.034 1.00 78.94 95 ARG A N 1
ATOM 773 C CA . ARG A 1 95 ? 2.610 -7.959 -11.637 1.00 78.94 95 ARG A CA 1
ATOM 774 C C . ARG A 1 95 ? 2.943 -6.931 -10.551 1.00 78.94 95 ARG A C 1
ATOM 776 O O . ARG A 1 95 ? 2.086 -6.609 -9.733 1.00 78.94 95 ARG A O 1
ATOM 783 N N . ALA A 1 96 ? 4.166 -6.416 -10.570 1.00 71.75 96 ALA A N 1
ATOM 784 C CA . ALA A 1 96 ? 4.621 -5.328 -9.725 1.00 71.75 96 ALA A CA 1
ATOM 785 C C . ALA A 1 96 ? 4.305 -3.987 -10.393 1.00 71.75 96 ALA A C 1
ATOM 787 O O . ALA A 1 96 ? 4.720 -3.721 -11.524 1.00 71.75 96 ALA A O 1
ATOM 788 N N . PHE A 1 97 ? 3.582 -3.123 -9.683 1.00 65.69 97 PHE A N 1
ATOM 789 C CA . PHE A 1 97 ? 3.207 -1.796 -10.191 1.00 65.69 97 PHE A CA 1
ATOM 790 C C . PHE A 1 97 ? 4.150 -0.689 -9.700 1.00 65.69 97 PHE A C 1
ATOM 792 O O . PHE A 1 97 ? 4.175 0.407 -10.258 1.00 65.69 97 PHE A O 1
ATOM 799 N N . LYS A 1 98 ? 4.980 -0.975 -8.687 1.00 61.97 98 LYS A N 1
ATOM 800 C CA . LYS A 1 98 ? 5.968 -0.044 -8.122 1.00 61.97 98 LYS A CA 1
ATOM 801 C C . LYS A 1 98 ? 7.391 -0.358 -8.598 1.00 61.97 98 LYS A C 1
ATOM 803 O O . LYS A 1 98 ? 8.256 -0.704 -7.807 1.00 61.97 98 LYS A O 1
ATOM 808 N N . LEU A 1 99 ? 7.666 -0.155 -9.887 1.00 59.47 99 LEU A N 1
ATOM 809 C CA . LEU A 1 99 ? 8.999 -0.357 -10.496 1.00 59.47 99 LEU A CA 1
ATOM 810 C C . LEU A 1 99 ? 9.898 0.899 -10.427 1.00 59.47 99 LEU A C 1
ATOM 812 O O . LEU A 1 99 ? 10.827 1.066 -11.217 1.00 59.47 99 LEU A O 1
ATOM 816 N N . GLY A 1 100 ? 9.619 1.823 -9.500 1.00 54.22 100 GLY A N 1
ATOM 817 C CA . GLY A 1 100 ? 10.241 3.154 -9.459 1.00 54.22 100 GLY A CA 1
ATOM 818 C C . GLY A 1 100 ? 11.770 3.146 -9.336 1.00 54.22 100 GLY A C 1
ATOM 819 O O . GLY A 1 100 ? 12.421 4.065 -9.825 1.00 54.22 100 GLY A O 1
ATOM 820 N N . SER A 1 101 ? 12.348 2.093 -8.750 1.00 53.84 101 SER A N 1
ATOM 821 C CA . SER A 1 101 ? 13.799 1.876 -8.647 1.00 53.84 101 SER A CA 1
ATOM 822 C C . SER A 1 101 ? 14.465 1.654 -10.013 1.00 53.84 101 SER A C 1
ATOM 824 O O . SER A 1 101 ? 15.586 2.119 -10.237 1.00 53.84 101 SER A O 1
ATOM 826 N N . ILE A 1 102 ? 13.759 1.018 -10.948 1.00 51.12 102 ILE A N 1
ATOM 827 C CA . ILE A 1 102 ? 14.244 0.647 -12.284 1.00 51.12 102 ILE A CA 1
ATOM 828 C C . ILE A 1 102 ? 14.246 1.864 -13.227 1.00 51.12 102 ILE A C 1
ATOM 830 O O . ILE A 1 102 ? 15.149 2.020 -14.045 1.00 51.12 102 ILE A O 1
ATOM 834 N N . VAL A 1 103 ? 13.305 2.796 -13.046 1.00 53.34 103 VAL A N 1
ATOM 835 C CA . VAL A 1 103 ? 13.147 4.007 -13.879 1.00 53.34 103 VAL A CA 1
ATOM 836 C C . VAL A 1 103 ? 13.661 5.268 -13.159 1.00 53.34 103 VAL A C 1
ATOM 838 O O . VAL A 1 103 ? 13.180 6.380 -13.377 1.00 53.34 103 VAL A O 1
ATOM 841 N N . THR A 1 104 ? 14.651 5.129 -12.266 1.00 50.50 104 THR A N 1
ATOM 842 C CA . THR A 1 104 ? 15.127 6.259 -11.448 1.00 50.50 104 THR A CA 1
ATOM 843 C C . THR A 1 104 ? 15.919 7.283 -12.284 1.00 50.50 104 THR A C 1
ATOM 845 O O . THR A 1 104 ? 17.153 7.217 -12.410 1.00 50.50 104 THR A O 1
ATOM 848 N N . TYR A 1 105 ? 15.213 8.289 -12.806 1.00 56.91 105 TYR A N 1
ATOM 849 C CA . TYR A 1 105 ? 15.782 9.541 -13.308 1.00 56.91 105 TYR A CA 1
ATOM 850 C C . TYR A 1 105 ? 15.851 10.570 -12.179 1.00 56.91 105 TYR A C 1
ATOM 852 O O . TYR A 1 105 ? 14.841 11.066 -11.681 1.00 56.91 105 TYR A O 1
ATOM 860 N N . ASN A 1 106 ? 17.073 10.906 -11.763 1.00 66.62 106 ASN A N 1
ATOM 861 C CA . ASN A 1 106 ? 17.303 12.005 -10.833 1.00 66.62 106 ASN A CA 1
ATOM 862 C C . ASN A 1 106 ? 17.579 13.311 -11.599 1.00 66.62 106 ASN A C 1
ATOM 864 O O . ASN A 1 106 ? 17.921 13.303 -12.784 1.00 66.62 106 ASN A O 1
ATOM 868 N N . LEU A 1 107 ? 17.464 14.447 -10.905 1.00 75.38 107 LEU A N 1
ATOM 869 C CA . LEU A 1 107 ? 17.641 15.771 -11.514 1.00 75.38 107 LEU A CA 1
ATOM 870 C C . LEU A 1 107 ? 19.031 15.956 -12.155 1.00 75.38 107 LEU A C 1
ATOM 872 O O . LEU A 1 107 ? 19.164 16.710 -13.114 1.00 75.38 107 LEU A O 1
ATOM 876 N N . ARG A 1 108 ? 20.063 15.248 -11.666 1.00 76.88 108 ARG A N 1
ATOM 877 C CA . ARG A 1 108 ? 21.422 15.293 -12.236 1.00 76.88 108 ARG A CA 1
ATOM 878 C C . ARG A 1 108 ? 21.499 14.575 -13.584 1.00 76.88 108 ARG A C 1
ATOM 880 O O . ARG A 1 108 ? 22.093 15.111 -14.512 1.00 76.88 108 ARG A O 1
ATOM 887 N N . LYS A 1 109 ? 20.865 13.404 -13.713 1.00 78.81 109 LYS A N 1
ATOM 888 C CA . LYS A 1 109 ? 20.761 12.664 -14.982 1.00 78.81 109 LYS A CA 1
ATOM 889 C C . LYS A 1 109 ? 19.961 13.451 -16.020 1.00 78.81 109 LYS A C 1
ATOM 891 O O . LYS A 1 109 ? 20.379 13.511 -17.167 1.00 78.81 109 LYS A O 1
ATOM 896 N N . MET A 1 110 ? 18.868 14.097 -15.605 1.00 79.25 110 MET A N 1
ATOM 897 C CA . MET A 1 110 ? 18.077 14.971 -16.480 1.00 79.25 110 MET A CA 1
ATOM 898 C C . MET A 1 110 ? 18.920 16.142 -17.004 1.00 79.25 110 MET A C 1
ATOM 900 O O . MET A 1 110 ? 18.989 16.348 -18.212 1.00 79.25 110 MET A O 1
ATOM 904 N N . LYS A 1 111 ? 19.652 16.838 -16.121 1.00 81.94 111 LYS A N 1
ATOM 905 C CA . LYS A 1 111 ? 20.594 17.896 -16.521 1.00 81.94 111 LYS A CA 1
ATOM 906 C C . LYS A 1 111 ? 21.649 17.392 -17.514 1.00 81.94 111 LYS A C 1
ATOM 908 O O . LYS A 1 111 ? 21.880 18.034 -18.534 1.00 81.94 111 LYS A O 1
ATOM 913 N N . ALA A 1 112 ? 22.284 16.255 -17.222 1.00 83.38 112 ALA A N 1
ATOM 914 C CA . ALA A 1 112 ? 23.315 15.677 -18.084 1.00 83.38 112 ALA A CA 1
ATOM 915 C C . ALA A 1 112 ? 22.767 15.283 -19.466 1.00 83.38 112 ALA A C 1
ATOM 917 O O . ALA A 1 112 ? 23.422 15.516 -20.477 1.00 83.38 112 ALA A O 1
ATOM 918 N N . MET A 1 113 ? 21.552 14.731 -19.518 1.00 82.69 113 MET A N 1
ATOM 919 C CA . MET A 1 113 ? 20.881 14.366 -20.764 1.00 82.69 113 MET A CA 1
ATOM 920 C C . MET A 1 113 ? 20.561 15.595 -21.621 1.00 82.69 113 MET A C 1
ATOM 922 O O . MET A 1 113 ? 20.896 15.600 -22.801 1.00 82.69 113 MET A O 1
ATOM 926 N N . VAL A 1 114 ? 19.978 16.647 -21.035 1.00 82.25 114 VAL A N 1
ATOM 927 C CA . VAL A 1 114 ? 19.668 17.897 -21.755 1.00 82.25 114 VAL A CA 1
ATOM 928 C C . VAL A 1 114 ? 20.942 18.544 -22.295 1.00 82.25 114 VAL A C 1
ATOM 930 O O . VAL A 1 114 ? 20.991 18.934 -23.460 1.00 82.25 114 VAL A O 1
ATOM 933 N N . SER A 1 115 ? 22.002 18.578 -21.483 1.00 85.38 115 SER A N 1
ATOM 934 C CA . SER A 1 115 ? 23.305 19.082 -21.916 1.00 85.38 115 SER A CA 1
ATOM 935 C C . SER A 1 115 ? 23.896 18.262 -23.059 1.00 85.38 115 SER A C 1
ATOM 937 O O . SER A 1 115 ? 24.487 18.844 -23.956 1.00 85.38 115 SER A O 1
ATOM 939 N N . LYS A 1 116 ? 23.742 16.934 -23.055 1.00 85.31 116 LYS A N 1
ATOM 940 C CA . LYS A 1 116 ? 24.275 16.069 -24.115 1.00 85.31 116 LYS A CA 1
ATOM 941 C C . LYS A 1 116 ? 23.480 16.173 -25.420 1.00 85.31 116 LYS A C 1
ATOM 943 O O . LYS A 1 116 ? 24.080 16.160 -26.484 1.00 85.31 116 LYS A O 1
ATOM 948 N N . LEU A 1 117 ? 22.151 16.231 -25.339 1.00 83.19 117 LEU A N 1
ATOM 949 C CA . LEU A 1 117 ? 21.272 16.231 -26.513 1.00 83.19 117 LEU A CA 1
ATOM 950 C C . LEU A 1 117 ? 21.234 17.585 -27.218 1.00 83.19 117 LEU A C 1
ATOM 952 O O . LEU A 1 117 ? 21.236 17.636 -28.441 1.00 83.19 117 LEU A O 1
ATOM 956 N N . PHE A 1 118 ? 21.191 18.670 -26.444 1.00 85.38 118 PHE A N 1
ATOM 957 C CA . PHE A 1 118 ? 20.949 20.012 -26.975 1.00 85.38 118 PHE A CA 1
ATOM 958 C C . PHE A 1 118 ? 22.151 20.945 -26.828 1.00 85.38 118 PHE A C 1
ATOM 960 O O . PHE A 1 118 ? 22.087 22.081 -27.278 1.00 85.38 118 PHE A O 1
ATOM 967 N N . ASN A 1 119 ? 23.237 20.487 -26.197 1.00 85.25 119 ASN A N 1
ATOM 968 C CA . ASN A 1 119 ? 24.444 21.277 -25.945 1.00 85.25 119 ASN A CA 1
ATOM 969 C C . ASN A 1 119 ? 24.190 22.579 -25.152 1.00 85.25 119 ASN A C 1
ATOM 971 O O . ASN A 1 119 ? 24.849 23.593 -25.361 1.00 85.25 119 ASN A O 1
ATOM 975 N N . ILE A 1 120 ? 23.220 22.553 -24.229 1.00 86.88 120 ILE A N 1
ATOM 976 C CA . ILE A 1 120 ? 22.818 23.703 -23.403 1.00 86.88 120 ILE A CA 1
ATOM 977 C C . ILE A 1 120 ? 23.019 23.380 -21.918 1.00 86.88 120 ILE A C 1
ATOM 979 O O . ILE A 1 120 ? 22.657 22.304 -21.438 1.00 86.88 120 ILE A O 1
ATOM 983 N N . ASN A 1 121 ? 23.549 24.338 -21.155 1.00 85.31 121 ASN A N 1
ATOM 984 C CA . ASN A 1 121 ? 23.673 24.210 -19.705 1.00 85.31 121 ASN A CA 1
ATOM 985 C C . ASN A 1 121 ? 22.365 24.620 -19.012 1.00 85.31 121 ASN A C 1
ATOM 987 O O . ASN A 1 121 ? 21.959 25.777 -19.065 1.00 85.31 121 ASN A O 1
ATOM 991 N N . VAL A 1 122 ? 21.736 23.679 -18.310 1.00 86.25 122 VAL A N 1
ATOM 992 C CA . VAL A 1 122 ? 20.538 23.931 -17.497 1.00 86.25 122 VAL A CA 1
ATOM 993 C C . VAL A 1 122 ? 20.850 23.830 -16.006 1.00 86.25 122 VAL A C 1
ATOM 995 O O . VAL A 1 122 ? 21.663 23.013 -15.563 1.00 86.25 122 VAL A O 1
ATOM 998 N N . SER A 1 123 ? 20.210 24.656 -15.186 1.00 86.94 123 SER A N 1
ATOM 999 C CA . SER A 1 123 ? 20.320 24.569 -13.730 1.00 86.94 123 SER A CA 1
ATOM 1000 C C . SER A 1 123 ? 19.496 23.399 -13.174 1.00 86.94 123 SER A C 1
ATOM 1002 O O . SER A 1 123 ? 18.526 22.928 -13.774 1.00 86.94 123 SER A O 1
ATOM 1004 N N . VAL A 1 124 ? 19.852 22.927 -11.974 1.00 82.69 124 VAL A N 1
ATOM 1005 C CA . VAL A 1 124 ? 19.057 21.907 -11.262 1.00 82.69 124 VAL A CA 1
ATOM 1006 C C . VAL A 1 124 ? 17.657 22.440 -10.926 1.00 82.69 124 VAL A C 1
ATOM 1008 O O . VAL A 1 124 ? 16.696 21.673 -10.922 1.00 82.69 124 VAL A O 1
ATOM 1011 N N . GLY A 1 125 ? 17.528 23.752 -10.690 1.00 82.75 125 GLY A N 1
ATOM 1012 C CA . GLY A 1 125 ? 16.244 24.421 -10.477 1.00 82.75 125 GLY A CA 1
ATOM 1013 C C . GLY A 1 125 ? 15.338 24.356 -11.708 1.00 82.75 125 GLY A C 1
ATOM 1014 O O . GLY A 1 125 ? 14.172 23.995 -11.577 1.00 82.75 125 GLY A O 1
ATOM 1015 N N . GLN A 1 126 ? 15.882 24.591 -12.907 1.00 83.81 126 GLN A N 1
ATOM 1016 C CA . GLN A 1 126 ? 15.141 24.444 -14.168 1.00 83.81 126 GLN A CA 1
ATOM 1017 C C . GLN A 1 126 ? 14.668 23.000 -14.380 1.00 83.81 126 GLN A C 1
ATOM 1019 O O . GLN A 1 126 ? 13.497 22.782 -14.677 1.00 83.81 126 GLN A O 1
ATOM 1024 N N . CYS A 1 127 ? 15.526 22.006 -14.117 1.00 84.19 127 CYS A N 1
ATOM 1025 C CA . CYS A 1 127 ? 15.134 20.591 -14.183 1.00 84.19 127 CYS A CA 1
ATOM 1026 C C . CYS A 1 127 ? 14.029 20.249 -13.168 1.00 84.19 127 CYS A C 1
ATOM 1028 O O . CYS A 1 127 ? 13.121 19.473 -13.458 1.00 84.19 127 CYS A O 1
ATOM 1030 N N . ARG A 1 128 ? 14.084 20.829 -11.961 1.00 81.44 128 ARG A N 1
ATOM 1031 C CA . ARG A 1 128 ? 13.054 20.636 -10.931 1.00 81.44 128 ARG A CA 1
ATOM 1032 C C . ARG A 1 128 ? 11.718 21.244 -11.353 1.00 81.44 128 ARG A C 1
ATOM 1034 O O . ARG A 1 128 ? 10.693 20.594 -11.179 1.00 81.44 128 ARG A O 1
ATOM 1041 N N . ASN A 1 129 ? 11.734 22.450 -11.915 1.00 80.38 129 ASN A N 1
ATOM 1042 C CA . ASN A 1 129 ? 10.532 23.111 -12.417 1.00 80.38 129 ASN A CA 1
ATOM 1043 C C . ASN A 1 129 ? 9.922 22.342 -13.590 1.00 80.38 129 ASN A C 1
ATOM 1045 O O . ASN A 1 129 ? 8.718 22.119 -13.578 1.00 80.38 129 ASN A O 1
ATOM 1049 N N . ALA A 1 130 ? 10.744 21.856 -14.525 1.00 83.38 130 ALA A N 1
ATOM 1050 C CA . ALA A 1 130 ? 10.298 21.001 -15.624 1.00 83.38 130 ALA A CA 1
ATOM 1051 C C . ALA A 1 130 ? 9.667 19.697 -15.113 1.00 83.38 130 ALA A C 1
ATOM 1053 O O . ALA A 1 130 ? 8.575 19.336 -15.536 1.00 83.38 130 ALA A O 1
ATOM 1054 N N . LYS A 1 131 ? 10.296 19.029 -14.134 1.00 81.56 131 LYS A N 1
ATOM 1055 C CA . LYS A 1 131 ? 9.711 17.848 -13.480 1.00 81.56 131 LYS A CA 1
ATOM 1056 C C . LYS A 1 131 ? 8.369 18.172 -12.821 1.00 81.56 131 LYS A C 1
ATOM 1058 O O . LYS A 1 131 ? 7.433 17.395 -12.952 1.00 81.56 131 LYS A O 1
ATOM 1063 N N . ARG A 1 132 ? 8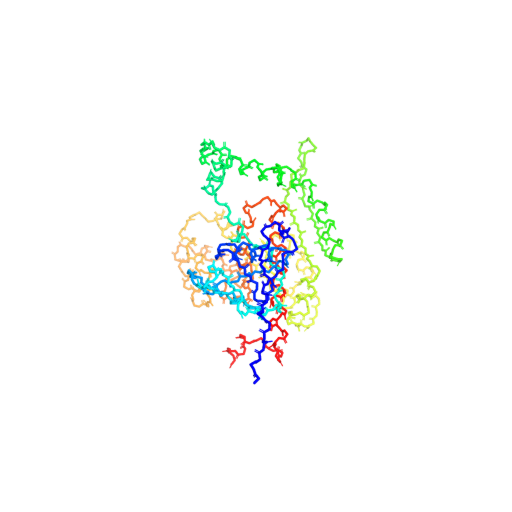.282 19.287 -12.089 1.00 73.75 132 ARG A N 1
ATOM 1064 C CA . ARG A 1 132 ? 7.043 19.712 -11.426 1.00 73.75 132 ARG A CA 1
ATOM 1065 C C . ARG A 1 132 ? 5.942 19.994 -12.447 1.00 73.75 132 ARG A C 1
ATOM 1067 O O . ARG A 1 132 ? 4.831 19.539 -12.245 1.00 73.75 132 ARG A O 1
ATOM 1074 N N . PHE A 1 133 ? 6.268 20.692 -13.531 1.00 79.12 133 PHE A N 1
ATOM 1075 C CA . PHE A 1 133 ? 5.336 20.977 -14.619 1.00 79.12 133 PHE A CA 1
ATOM 1076 C C . PHE A 1 133 ? 4.833 19.691 -15.282 1.00 79.12 133 PHE A C 1
ATOM 1078 O O . PHE A 1 133 ? 3.630 19.500 -15.374 1.00 79.12 133 PHE A O 1
ATOM 1085 N N . ALA A 1 134 ? 5.733 18.766 -15.631 1.00 79.12 134 ALA A N 1
ATOM 1086 C CA . ALA A 1 134 ? 5.359 17.472 -16.200 1.00 79.12 134 ALA A CA 1
ATOM 1087 C C . ALA A 1 134 ? 4.469 16.651 -15.251 1.00 79.12 134 ALA A C 1
ATOM 1089 O O . ALA A 1 134 ? 3.506 16.037 -15.690 1.00 79.12 134 ALA A O 1
ATOM 1090 N N . LEU A 1 135 ? 4.760 16.658 -13.943 1.00 69.62 135 LEU A N 1
ATOM 1091 C CA . LEU A 1 135 ? 3.888 16.023 -12.951 1.00 69.62 135 LEU A CA 1
ATOM 1092 C C . LEU A 1 135 ? 2.513 16.699 -12.889 1.00 69.62 135 LEU A C 1
ATOM 1094 O O . LEU A 1 135 ? 1.518 15.993 -12.858 1.00 69.62 135 LEU A O 1
ATOM 1098 N N . CYS A 1 136 ? 2.442 18.033 -12.928 1.00 67.25 136 CYS A N 1
ATOM 1099 C CA . CYS A 1 136 ? 1.170 18.756 -12.981 1.00 67.25 136 CYS A CA 1
ATOM 1100 C C . CYS A 1 136 ? 0.381 18.494 -14.275 1.00 67.25 136 CYS A C 1
ATOM 1102 O O . CYS A 1 136 ? -0.837 18.418 -14.211 1.00 67.25 136 CYS A O 1
ATOM 1104 N N . GLU A 1 137 ? 1.029 18.333 -15.432 1.00 74.38 137 GLU A N 1
ATOM 1105 C CA . GLU A 1 137 ? 0.328 17.961 -16.673 1.00 74.38 137 GLU A CA 1
ATOM 1106 C C . GLU A 1 137 ? -0.222 16.533 -16.630 1.00 74.38 137 GLU A C 1
ATOM 1108 O O . GLU A 1 137 ? -1.316 16.278 -17.124 1.00 74.38 137 GLU A O 1
ATOM 1113 N N . ILE A 1 138 ? 0.521 15.598 -16.031 1.00 67.75 138 ILE A N 1
ATOM 1114 C CA . ILE A 1 138 ? 0.111 14.190 -15.938 1.00 67.75 138 ILE A CA 1
ATOM 1115 C C . ILE A 1 138 ? -0.977 13.997 -14.875 1.00 67.75 138 ILE A C 1
ATOM 1117 O O . ILE A 1 138 ? -1.950 13.282 -15.102 1.00 67.75 138 ILE A O 1
ATOM 1121 N N . GLU A 1 139 ? -0.786 14.582 -13.694 1.00 62.59 139 GLU A N 1
ATOM 1122 C CA . GLU A 1 139 ? -1.644 14.367 -12.523 1.00 62.59 139 GLU A CA 1
ATOM 1123 C C . GLU A 1 139 ? -2.790 15.392 -12.428 1.00 62.59 139 GLU A C 1
ATOM 1125 O O . GLU A 1 139 ? -3.741 15.173 -11.675 1.00 62.59 139 GLU A O 1
ATOM 1130 N N . GLY A 1 140 ? -2.730 16.476 -13.208 1.00 60.25 140 GLY A N 1
ATOM 1131 C CA . GLY A 1 140 ? -3.647 17.612 -13.139 1.00 60.25 140 GLY A CA 1
ATOM 1132 C C . GLY A 1 140 ? -3.328 18.580 -11.992 1.00 60.25 140 GLY A C 1
ATOM 1133 O O . GLY A 1 140 ? -2.488 18.323 -11.124 1.00 60.25 140 GLY A O 1
ATOM 1134 N N . ASP A 1 141 ? -4.018 19.722 -11.973 1.00 60.84 141 ASP A N 1
ATOM 1135 C CA 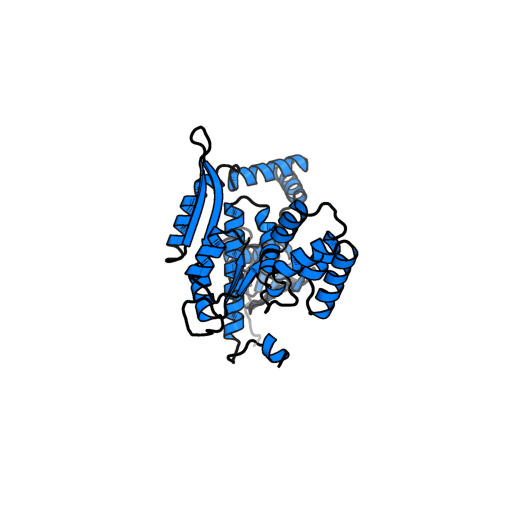. ASP A 1 141 ? -4.059 20.591 -10.790 1.00 60.84 141 ASP A CA 1
ATOM 1136 C C . ASP A 1 141 ? -4.893 19.914 -9.689 1.00 60.84 141 ASP A C 1
ATOM 1138 O O . ASP A 1 141 ? -5.796 19.137 -9.994 1.00 60.84 141 ASP A O 1
ATOM 1142 N N . LEU A 1 142 ? -4.655 20.223 -8.408 1.00 58.69 142 LEU A N 1
ATOM 1143 C CA . LEU A 1 142 ? -5.305 19.578 -7.251 1.00 58.69 142 LEU A CA 1
ATOM 1144 C C . LEU A 1 142 ? -6.841 19.567 -7.319 1.00 58.69 142 LEU A C 1
ATOM 1146 O O . LEU A 1 142 ? -7.459 18.788 -6.604 1.00 58.69 142 LEU A O 1
ATOM 1150 N N . LYS A 1 143 ? -7.449 20.407 -8.160 1.00 61.91 143 LYS A N 1
ATOM 1151 C CA . LYS A 1 143 ? -8.890 20.498 -8.417 1.00 61.91 143 LYS A CA 1
ATOM 1152 C C . LYS A 1 143 ? -9.445 19.341 -9.267 1.00 61.91 143 LYS A C 1
ATOM 1154 O O . LYS A 1 143 ? -10.564 18.900 -9.020 1.00 61.91 143 LYS A O 1
ATOM 1159 N N . ASP A 1 144 ? -8.673 18.843 -10.232 1.00 65.31 144 ASP A N 1
ATOM 1160 C CA . ASP A 1 144 ? -9.095 17.827 -11.212 1.00 65.31 144 ASP A CA 1
ATOM 1161 C C . ASP A 1 144 ? -9.217 16.392 -10.634 1.00 65.31 144 ASP A C 1
ATOM 1163 O O . ASP A 1 144 ? -10.105 15.640 -11.027 1.00 65.31 144 ASP A O 1
ATOM 1167 N N . PRO A 1 145 ? -8.422 15.976 -9.629 1.00 67.19 145 PRO A N 1
ATOM 1168 C CA . PRO A 1 145 ? -8.632 14.696 -8.954 1.00 67.19 145 PRO A CA 1
ATOM 1169 C C . PRO A 1 145 ? -9.959 14.599 -8.189 1.00 67.19 145 PRO A C 1
ATOM 1171 O O . PRO A 1 145 ? -10.496 13.501 -8.053 1.00 67.19 145 PRO A O 1
ATOM 1174 N N . TYR A 1 146 ? -10.494 15.713 -7.671 1.00 73.25 146 TYR A N 1
ATOM 1175 C CA . TYR A 1 146 ? -11.742 15.687 -6.897 1.00 73.25 146 TYR A CA 1
ATOM 1176 C C . TYR A 1 146 ? -12.976 15.544 -7.785 1.00 73.25 146 TYR A C 1
ATOM 1178 O O . TYR A 1 146 ? -13.909 14.853 -7.386 1.00 73.25 146 TYR A O 1
ATOM 1186 N N . SER A 1 147 ? -12.985 16.131 -8.988 1.00 74.56 147 SER A N 1
ATOM 1187 C CA . SER A 1 147 ? -14.097 15.962 -9.938 1.00 74.56 147 SER A CA 1
ATOM 1188 C C . SER A 1 147 ? -14.261 14.501 -10.371 1.00 74.56 147 SER A C 1
ATOM 1190 O O . SER A 1 147 ? -15.381 14.041 -10.566 1.00 74.56 147 SER A O 1
ATOM 1192 N N . LYS A 1 148 ? -13.160 13.742 -10.425 1.00 81.75 148 LYS A N 1
ATOM 1193 C CA . LYS A 1 148 ? -13.130 12.332 -10.849 1.00 81.75 148 LYS A CA 1
ATOM 1194 C C . LYS A 1 148 ? -13.483 11.328 -9.746 1.00 81.75 148 LYS A C 1
ATOM 1196 O O . LYS A 1 148 ? -13.514 10.129 -10.009 1.00 81.75 148 LYS A O 1
ATOM 1201 N N . LEU A 1 149 ? -13.746 11.765 -8.509 1.00 85.31 149 LEU A N 1
ATOM 1202 C CA . LEU A 1 149 ? -14.025 10.849 -7.390 1.00 85.31 149 LEU A CA 1
ATOM 1203 C C . LEU A 1 149 ? -15.285 10.012 -7.592 1.00 85.31 149 LEU A C 1
ATOM 1205 O O . LEU A 1 149 ? -15.315 8.841 -7.210 1.00 85.31 149 LEU A O 1
ATOM 1209 N N . TRP A 1 150 ? -16.320 10.614 -8.172 1.00 85.81 150 TRP A N 1
ATOM 1210 C CA . TRP A 1 150 ? -17.574 9.923 -8.448 1.00 85.81 150 TRP A CA 1
ATOM 1211 C C . TRP A 1 150 ? -17.383 8.864 -9.530 1.00 85.81 150 TRP A C 1
ATOM 1213 O O . TRP A 1 150 ? -17.736 7.708 -9.298 1.00 85.81 150 TRP A O 1
ATOM 1223 N N . ASP A 1 151 ? -16.733 9.223 -10.639 1.00 87.38 151 ASP A N 1
ATOM 1224 C CA . ASP A 1 151 ? -16.391 8.287 -11.717 1.00 87.38 151 ASP A CA 1
ATOM 1225 C C . ASP A 1 151 ? -15.524 7.139 -11.196 1.00 87.38 151 ASP A C 1
ATOM 1227 O O . ASP A 1 151 ? -15.783 5.970 -11.476 1.00 87.38 151 ASP A O 1
ATOM 1231 N N . TYR A 1 152 ? -14.539 7.455 -10.354 1.00 87.12 152 TYR A N 1
ATOM 1232 C CA . TYR A 1 152 ? -13.688 6.463 -9.712 1.00 87.12 152 TYR A CA 1
ATOM 1233 C C . TYR A 1 152 ? -14.479 5.510 -8.805 1.00 87.12 152 TYR A C 1
ATOM 1235 O O . TYR A 1 152 ? -14.276 4.296 -8.831 1.00 87.12 152 TYR A O 1
ATOM 1243 N N . GLY A 1 153 ? -15.419 6.037 -8.017 1.00 86.00 153 GLY A N 1
ATOM 1244 C CA . GLY A 1 153 ? -16.290 5.223 -7.174 1.00 86.00 153 GLY A CA 1
ATOM 1245 C C . GLY A 1 153 ? -17.224 4.315 -7.978 1.00 86.00 153 GLY A C 1
ATOM 1246 O O . GLY A 1 153 ? -17.428 3.159 -7.599 1.00 86.00 153 GLY A O 1
ATOM 1247 N N . VAL A 1 154 ? -17.755 4.805 -9.102 1.00 87.62 154 VAL A N 1
ATOM 1248 C CA . VAL A 1 154 ? -18.539 4.000 -10.052 1.00 87.62 154 VAL A CA 1
ATOM 1249 C C . VAL A 1 154 ? -17.676 2.897 -10.657 1.00 87.62 154 VAL A C 1
ATOM 1251 O O . VAL A 1 154 ? -18.099 1.743 -10.687 1.00 87.62 154 VAL A O 1
ATOM 1254 N N . GLU A 1 155 ? -16.448 3.215 -11.060 1.00 89.44 155 GLU A N 1
ATOM 1255 C CA . GLU A 1 155 ? -15.517 2.247 -11.635 1.00 89.44 155 GLU A CA 1
ATOM 1256 C C . GLU A 1 155 ? -15.148 1.138 -10.638 1.00 89.44 155 GLU A C 1
ATOM 1258 O O . GLU A 1 155 ? -15.126 -0.037 -11.003 1.00 89.44 155 GLU A O 1
ATOM 1263 N N . ILE A 1 156 ? -14.960 1.468 -9.354 1.00 85.94 156 ILE A N 1
ATOM 1264 C CA . ILE A 1 156 ? -14.769 0.460 -8.299 1.00 85.94 156 ILE A CA 1
ATOM 1265 C C . ILE A 1 156 ? -15.977 -0.477 -8.209 1.00 85.94 156 ILE A C 1
ATOM 1267 O O . ILE A 1 156 ? -15.791 -1.695 -8.146 1.00 85.94 156 ILE A O 1
ATOM 1271 N N . LYS A 1 157 ? -17.203 0.066 -8.205 1.00 85.12 157 LYS A N 1
ATOM 1272 C CA . LYS A 1 157 ? -18.437 -0.739 -8.141 1.00 85.12 157 LYS A CA 1
ATOM 1273 C C . LYS A 1 157 ? -18.608 -1.614 -9.384 1.00 85.12 157 LYS A C 1
ATOM 1275 O O . LYS A 1 157 ? -19.038 -2.757 -9.251 1.00 85.12 157 LYS A O 1
ATOM 1280 N N . ARG A 1 158 ? -18.240 -1.105 -10.565 1.00 91.56 158 ARG A N 1
ATOM 1281 C CA . ARG A 1 158 ? -18.251 -1.845 -11.835 1.00 91.56 158 ARG A CA 1
ATOM 1282 C C . ARG A 1 158 ? -17.263 -3.009 -11.812 1.00 91.56 158 ARG A C 1
ATOM 1284 O O . ARG A 1 158 ? -17.639 -4.133 -12.122 1.00 91.56 158 ARG A O 1
ATOM 1291 N N . ALA A 1 159 ? -16.012 -2.741 -11.438 1.00 85.56 159 ALA A N 1
ATOM 1292 C CA . ALA A 1 159 ? -14.943 -3.737 -11.433 1.00 85.56 159 ALA A CA 1
ATOM 1293 C C . ALA A 1 159 ? -15.083 -4.762 -10.293 1.00 85.56 159 ALA A C 1
ATOM 1295 O O . ALA A 1 159 ? -14.628 -5.894 -10.427 1.00 85.56 159 ALA A O 1
ATOM 1296 N N . ASN A 1 160 ? -15.709 -4.378 -9.174 1.00 80.25 160 ASN A N 1
ATOM 1297 C CA . ASN A 1 160 ? -15.934 -5.237 -8.011 1.00 80.25 160 ASN A CA 1
ATOM 1298 C C . ASN A 1 160 ? -17.410 -5.189 -7.579 1.00 80.25 160 ASN A C 1
ATOM 1300 O O . ASN A 1 160 ? -17.730 -4.525 -6.579 1.00 80.25 160 ASN A O 1
ATOM 1304 N N . PRO A 1 161 ? -18.307 -5.897 -8.294 1.00 87.75 161 PRO A N 1
ATOM 1305 C CA . PRO A 1 161 ? -19.731 -5.924 -7.979 1.00 87.75 161 PRO A CA 1
ATOM 1306 C C . PRO A 1 161 ? -19.997 -6.258 -6.506 1.00 87.75 161 PRO A C 1
ATOM 1308 O O . PRO A 1 161 ? -19.380 -7.156 -5.937 1.00 87.75 161 PRO A O 1
ATOM 1311 N N . GLY A 1 162 ? -20.905 -5.509 -5.876 1.00 79.81 162 GLY A N 1
ATOM 1312 C CA . GLY A 1 162 ? -21.253 -5.646 -4.457 1.00 79.81 162 GLY A CA 1
ATOM 1313 C C . GLY A 1 162 ? -20.335 -4.902 -3.477 1.00 79.81 162 GLY A C 1
ATOM 1314 O O . GLY A 1 162 ? -20.603 -4.916 -2.278 1.00 79.81 162 GLY A O 1
ATOM 1315 N N . SER A 1 163 ? -19.279 -4.234 -3.953 1.00 81.69 163 SER A N 1
ATOM 1316 C CA . SER A 1 163 ? -18.497 -3.309 -3.121 1.00 81.69 163 SER A CA 1
ATOM 1317 C C . SER A 1 163 ? -19.294 -2.039 -2.818 1.00 81.69 163 SER A C 1
ATOM 1319 O O . SER A 1 163 ? -20.029 -1.530 -3.666 1.00 81.69 163 SER A O 1
ATOM 1321 N N . HIS A 1 164 ? -19.130 -1.497 -1.614 1.00 81.88 164 HIS A N 1
ATOM 1322 C CA . HIS A 1 164 ? -19.803 -0.278 -1.182 1.00 81.88 164 HIS A CA 1
ATOM 1323 C C . HIS A 1 164 ? -18.840 0.909 -1.268 1.00 81.88 164 HIS A C 1
ATOM 1325 O O . HIS A 1 164 ? -17.752 0.871 -0.698 1.00 81.88 164 HIS A O 1
ATOM 1331 N N . VAL A 1 165 ? -19.230 1.952 -2.002 1.00 85.62 165 VAL A N 1
ATOM 1332 C CA . VAL A 1 165 ? -18.442 3.183 -2.162 1.00 85.62 165 VAL A CA 1
ATOM 1333 C C . VAL A 1 165 ? -19.357 4.384 -2.015 1.00 85.62 165 VAL A C 1
ATOM 1335 O O . VAL A 1 165 ? -20.393 4.443 -2.688 1.00 85.62 165 VAL A O 1
ATOM 1338 N N . GLU A 1 166 ? -18.948 5.328 -1.172 1.00 84.44 166 GLU A N 1
ATOM 1339 C CA . GLU A 1 166 ? -19.670 6.569 -0.898 1.00 84.44 166 GLU A CA 1
ATOM 1340 C C . GLU A 1 166 ? -18.720 7.766 -0.816 1.00 84.44 166 GLU A C 1
ATOM 1342 O O . GLU A 1 166 ? -17.637 7.693 -0.229 1.00 84.44 166 GLU A O 1
ATOM 1347 N N . VAL A 1 167 ? -19.149 8.882 -1.407 1.00 85.44 167 VAL A N 1
ATOM 1348 C CA . VAL A 1 167 ? -18.436 10.163 -1.385 1.00 85.44 167 VAL A CA 1
ATOM 1349 C C . VAL A 1 167 ? -19.267 11.145 -0.572 1.00 85.44 167 VAL A C 1
ATOM 1351 O O . VAL A 1 167 ? -20.396 11.456 -0.940 1.00 85.44 167 VAL A O 1
ATOM 1354 N N . TYR A 1 168 ? -18.703 11.626 0.529 1.00 83.81 168 TYR A N 1
ATOM 1355 C CA . TYR A 1 168 ? -19.336 12.575 1.434 1.00 83.81 168 TYR A CA 1
ATOM 1356 C C . TYR A 1 168 ? -18.831 13.982 1.137 1.00 83.81 168 TYR A C 1
ATOM 1358 O O . TYR A 1 168 ? -17.618 14.227 1.109 1.00 83.81 168 TYR A O 1
ATOM 1366 N N . VAL A 1 169 ? -19.769 14.906 0.943 1.00 85.50 169 VAL A N 1
ATOM 1367 C CA . VAL A 1 169 ? -19.501 16.323 0.694 1.00 85.50 169 VAL A CA 1
ATOM 1368 C C . VAL A 1 169 ? -20.360 17.200 1.600 1.00 85.50 169 VAL A C 1
ATOM 1370 O O . VAL A 1 169 ? -21.511 16.869 1.877 1.00 85.50 169 VAL A O 1
ATOM 1373 N N . HIS A 1 170 ? -19.808 18.331 2.033 1.00 81.56 170 HIS A N 1
ATOM 1374 C CA . HIS A 1 170 ? -20.542 19.383 2.736 1.00 81.56 170 HIS A CA 1
ATOM 1375 C C . HIS A 1 170 ? -20.893 20.512 1.771 1.00 81.56 170 HIS A C 1
ATOM 1377 O O . HIS A 1 170 ? -19.992 21.029 1.105 1.00 81.56 170 HIS A O 1
ATOM 1383 N N . PRO A 1 171 ? -22.163 20.934 1.683 1.00 77.19 171 PRO A N 1
ATOM 1384 C CA . PRO A 1 171 ? -22.518 22.128 0.932 1.00 77.19 171 PRO A CA 1
ATOM 1385 C C . PRO A 1 171 ? -21.972 23.377 1.636 1.00 77.19 171 PRO A C 1
ATOM 1387 O O . PRO A 1 171 ? -22.096 23.522 2.852 1.00 77.19 171 PRO A O 1
ATOM 1390 N N . GLN A 1 172 ? -21.387 24.291 0.866 1.00 77.38 172 GLN A N 1
ATOM 1391 C CA . GLN A 1 172 ? -20.969 25.610 1.329 1.00 77.38 172 GLN A CA 1
ATOM 1392 C C . GLN A 1 172 ? -21.756 26.697 0.581 1.00 77.38 172 GLN A C 1
ATOM 1394 O O . GLN A 1 172 ? -22.234 26.484 -0.537 1.00 77.38 172 GLN A O 1
ATOM 1399 N N . ASN A 1 173 ? -21.929 27.864 1.212 1.00 61.78 173 ASN A N 1
ATOM 1400 C CA . ASN A 1 173 ? -22.655 28.990 0.620 1.00 61.78 173 ASN A CA 1
ATOM 1401 C C . ASN A 1 173 ? -22.057 29.332 -0.761 1.00 61.78 173 ASN A C 1
ATOM 1403 O O . ASN A 1 173 ? -20.839 29.453 -0.886 1.00 61.78 173 ASN A O 1
ATOM 1407 N N . ASN A 1 174 ? -22.918 29.501 -1.772 1.00 59.41 174 ASN A N 1
ATOM 1408 C CA . ASN A 1 174 ? -22.601 29.755 -3.191 1.00 59.41 174 ASN A CA 1
ATOM 1409 C C . ASN A 1 174 ? -22.212 28.528 -4.041 1.00 59.41 174 ASN A C 1
ATOM 1411 O O . ASN A 1 174 ? -21.249 28.580 -4.804 1.00 59.41 174 ASN A O 1
ATOM 1415 N N . SER A 1 175 ? -22.987 27.441 -3.960 1.00 64.50 175 SER A N 1
ATOM 1416 C CA . SER A 1 175 ? -22.945 26.319 -4.925 1.00 64.50 175 SER A CA 1
ATOM 1417 C C . SER A 1 175 ? -21.608 25.568 -5.006 1.00 64.50 175 SER A C 1
ATOM 1419 O O . SER A 1 175 ? -21.374 24.812 -5.948 1.00 64.50 175 SER A O 1
ATOM 1421 N N . THR A 1 176 ? -20.728 25.753 -4.021 1.00 65.38 176 THR A N 1
ATOM 1422 C CA . THR A 1 176 ? -19.486 24.993 -3.887 1.00 65.38 176 THR A CA 1
ATOM 1423 C C . THR A 1 176 ? -19.676 23.901 -2.840 1.00 65.38 176 THR A C 1
ATOM 1425 O O . THR A 1 176 ? -20.293 24.113 -1.798 1.00 65.38 176 THR A O 1
ATOM 1428 N N . VAL A 1 177 ? -19.181 22.699 -3.135 1.00 75.56 177 VAL A N 1
ATOM 1429 C CA . VAL A 1 177 ? -19.205 21.560 -2.211 1.00 75.56 177 VAL A CA 1
ATOM 1430 C C . VAL A 1 177 ? -17.789 21.276 -1.731 1.00 75.56 177 VAL A C 1
ATOM 1432 O O . VAL A 1 177 ? -16.845 21.264 -2.521 1.00 75.56 177 VAL A O 1
ATOM 1435 N N . VAL A 1 178 ? -17.631 21.061 -0.429 1.00 80.56 178 VAL A N 1
ATOM 1436 C CA . VAL A 1 178 ? -16.354 20.707 0.190 1.00 80.56 178 VAL A CA 1
ATOM 1437 C C . VAL A 1 178 ? -16.313 19.204 0.390 1.00 80.56 178 VAL A C 1
ATOM 1439 O O . VAL A 1 178 ? -17.197 18.627 1.020 1.00 80.56 178 VAL A O 1
ATOM 1442 N N . PHE A 1 179 ? -15.274 18.562 -0.132 1.00 82.25 179 PHE A N 1
ATOM 1443 C CA . PHE A 1 179 ? -15.031 17.148 0.116 1.00 82.25 179 PHE A CA 1
ATOM 1444 C C . PHE A 1 179 ? -14.803 16.888 1.610 1.00 82.25 179 PHE A C 1
ATOM 1446 O O . PHE A 1 179 ? -13.948 17.522 2.228 1.00 82.25 179 PHE A O 1
ATOM 1453 N N . GLU A 1 180 ? -15.533 15.925 2.175 1.00 81.69 180 GLU A N 1
ATOM 1454 C CA . GLU A 1 180 ? -15.322 15.477 3.550 1.00 81.69 180 GLU A CA 1
ATOM 1455 C C . GLU A 1 180 ? -14.605 14.128 3.590 1.00 81.69 180 GLU A C 1
ATOM 1457 O O . GLU A 1 180 ? -13.563 13.992 4.235 1.00 81.69 180 GLU A O 1
ATOM 1462 N N . ARG A 1 181 ? -15.188 13.102 2.952 1.00 82.38 181 ARG A N 1
ATOM 1463 C CA . ARG A 1 181 ? -14.730 11.712 3.081 1.00 82.38 181 ARG A CA 1
ATOM 1464 C C . ARG A 1 181 ? -15.010 10.911 1.820 1.00 82.38 181 ARG A C 1
ATOM 1466 O O . ARG A 1 181 ? -16.021 11.096 1.154 1.00 82.38 181 ARG A O 1
ATOM 1473 N N . PHE A 1 182 ? -14.131 9.954 1.556 1.00 83.69 182 PHE A N 1
ATOM 1474 C CA . PHE A 1 182 ? -14.326 8.908 0.561 1.00 83.69 182 PHE A CA 1
ATOM 1475 C C . PHE A 1 182 ? -14.290 7.569 1.294 1.00 83.69 182 PHE A C 1
ATOM 1477 O O . PHE A 1 182 ? -13.278 7.230 1.910 1.00 83.69 182 PHE A O 1
ATOM 1484 N N . TYR A 1 183 ? -15.403 6.844 1.284 1.00 83.31 183 TYR A N 1
ATOM 1485 C CA . TYR A 1 183 ? -15.536 5.551 1.940 1.00 83.31 183 TYR A CA 1
ATOM 1486 C C . TYR A 1 183 ? -15.557 4.440 0.896 1.00 83.31 183 TYR A C 1
ATOM 1488 O O . TYR A 1 183 ? -16.306 4.518 -0.074 1.00 83.31 183 TYR A O 1
ATOM 1496 N N . VAL A 1 184 ? -14.762 3.392 1.120 1.00 81.69 184 VAL A N 1
ATOM 1497 C CA . VAL A 1 184 ? -14.742 2.181 0.293 1.00 81.69 184 VAL A CA 1
ATOM 1498 C C . VAL A 1 184 ? -14.743 0.959 1.196 1.00 81.69 184 VAL A C 1
ATOM 1500 O O . VAL A 1 184 ? -13.908 0.834 2.090 1.00 81.69 184 VAL A O 1
ATOM 1503 N N . SER A 1 185 ? -15.635 0.025 0.896 1.00 80.00 185 SER A N 1
ATOM 1504 C CA . SER A 1 185 ? -15.654 -1.325 1.439 1.00 80.00 185 SER A CA 1
ATOM 1505 C C . SER A 1 185 ? -15.707 -2.317 0.281 1.00 80.00 185 SER A C 1
ATOM 1507 O O . SER A 1 185 ? -16.715 -2.430 -0.420 1.00 80.00 185 SER A O 1
ATOM 1509 N N . PHE A 1 186 ? -14.593 -3.010 0.040 1.00 78.88 186 PHE A N 1
ATOM 1510 C CA . PHE A 1 186 ? -14.504 -4.015 -1.016 1.00 78.88 186 PHE A CA 1
ATOM 1511 C C . PHE A 1 186 ? -15.217 -5.292 -0.590 1.00 78.88 186 PHE A C 1
ATOM 1513 O O . PHE A 1 186 ? -14.872 -5.875 0.441 1.00 78.88 186 PHE A O 1
ATOM 1520 N N . LYS A 1 187 ? -16.138 -5.779 -1.427 1.00 75.62 187 LYS A N 1
ATOM 1521 C CA . LYS A 1 187 ? -16.893 -7.005 -1.148 1.00 75.62 187 LYS A CA 1
ATOM 1522 C C . LYS A 1 187 ? -15.984 -8.192 -0.831 1.00 75.62 187 LYS A C 1
ATOM 1524 O O . LYS A 1 187 ? -16.182 -8.841 0.184 1.00 75.62 187 LYS A O 1
ATOM 1529 N N . GLY A 1 188 ? -14.937 -8.416 -1.626 1.00 73.00 188 GLY A N 1
ATOM 1530 C CA . GLY A 1 188 ? -14.020 -9.540 -1.404 1.00 73.00 188 GLY A CA 1
ATOM 1531 C C . GLY A 1 188 ? -13.279 -9.492 -0.061 1.00 73.00 188 GLY A C 1
ATOM 1532 O O . GLY A 1 188 ? -12.952 -10.538 0.491 1.00 73.00 188 GLY A O 1
ATOM 1533 N N . VAL A 1 189 ? -13.039 -8.298 0.497 1.00 70.38 189 VAL A N 1
ATOM 1534 C CA . VAL A 1 189 ? -12.434 -8.153 1.833 1.00 70.38 189 VAL A CA 1
ATOM 1535 C C . VAL A 1 189 ? -13.456 -8.472 2.920 1.00 70.38 189 VAL A C 1
ATOM 1537 O O . VAL A 1 189 ? -13.110 -9.139 3.888 1.00 70.38 189 VAL A O 1
ATOM 1540 N N . VAL A 1 190 ? -14.703 -8.023 2.753 1.00 67.81 190 VAL A N 1
ATOM 1541 C CA . VAL A 1 190 ? -15.804 -8.337 3.676 1.00 67.81 190 VAL A CA 1
ATOM 1542 C C . VAL A 1 190 ? -16.091 -9.836 3.675 1.00 67.81 190 VAL A C 1
ATOM 1544 O O . VAL A 1 190 ? -16.094 -10.444 4.739 1.00 67.81 190 VAL A O 1
ATOM 1547 N N . ASP A 1 191 ? -16.256 -10.438 2.498 1.00 72.31 191 ASP A N 1
ATOM 1548 C CA . ASP A 1 191 ? -16.501 -11.873 2.342 1.00 72.31 191 ASP A CA 1
ATOM 1549 C C . ASP A 1 191 ? -15.333 -12.683 2.919 1.00 72.31 191 ASP A C 1
ATOM 1551 O O . ASP A 1 191 ? -15.534 -13.549 3.762 1.00 72.31 191 ASP A O 1
ATOM 1555 N N . GLY A 1 192 ? -14.090 -12.335 2.563 1.00 65.62 192 GLY A N 1
ATOM 1556 C CA . GLY A 1 192 ? -12.903 -13.004 3.096 1.00 65.62 192 GLY A CA 1
ATOM 1557 C C . GLY A 1 192 ? -12.735 -12.842 4.610 1.00 65.62 192 GLY A C 1
ATOM 1558 O O . GLY A 1 192 ? -12.206 -13.737 5.267 1.00 65.62 192 GLY A O 1
ATOM 1559 N N . TRP A 1 193 ? -13.193 -11.729 5.186 1.00 62.69 193 TRP A N 1
ATOM 1560 C CA . TRP A 1 193 ? -13.248 -11.546 6.634 1.00 62.69 193 TRP A CA 1
ATOM 1561 C C . TRP A 1 193 ? -14.323 -12.435 7.270 1.00 62.69 193 TRP A C 1
ATOM 1563 O O . TRP A 1 193 ? -14.024 -13.123 8.240 1.00 62.69 193 TRP A O 1
ATOM 1573 N N . LEU A 1 194 ? -15.531 -12.486 6.704 1.00 62.25 194 LEU A N 1
ATOM 1574 C CA . LEU A 1 194 ? -16.626 -13.338 7.188 1.00 62.25 194 LEU A CA 1
ATOM 1575 C C . LEU A 1 194 ? -16.312 -14.840 7.076 1.00 62.25 194 LEU A C 1
ATOM 1577 O O . LEU A 1 194 ? -16.696 -15.615 7.954 1.00 62.25 194 LEU A O 1
ATOM 1581 N N . ASP A 1 195 ? -15.605 -15.244 6.022 1.00 63.59 195 ASP A N 1
ATOM 1582 C CA . ASP A 1 195 ? -15.229 -16.637 5.774 1.00 63.59 195 ASP A CA 1
ATOM 1583 C C . ASP A 1 195 ? -13.960 -17.050 6.530 1.00 63.59 195 ASP A C 1
ATOM 1585 O O . ASP A 1 195 ? -13.862 -18.179 7.013 1.00 63.59 195 ASP A O 1
ATOM 1589 N N . GLY A 1 196 ? -12.974 -16.151 6.618 1.00 53.75 196 GLY A N 1
ATOM 1590 C CA . GLY A 1 196 ? -11.641 -16.439 7.149 1.00 53.75 196 GLY A CA 1
ATOM 1591 C C . GLY A 1 196 ? -11.446 -16.103 8.627 1.00 53.75 196 GLY A C 1
ATOM 1592 O O . GLY A 1 196 ? -10.569 -16.684 9.275 1.00 53.75 196 GLY A O 1
ATOM 1593 N N . CYS A 1 197 ? -12.229 -15.186 9.202 1.00 52.88 197 CYS A N 1
ATOM 1594 C CA . CYS A 1 197 ? -12.260 -15.057 10.653 1.00 52.88 197 CYS A CA 1
ATOM 1595 C C . CYS A 1 197 ? -12.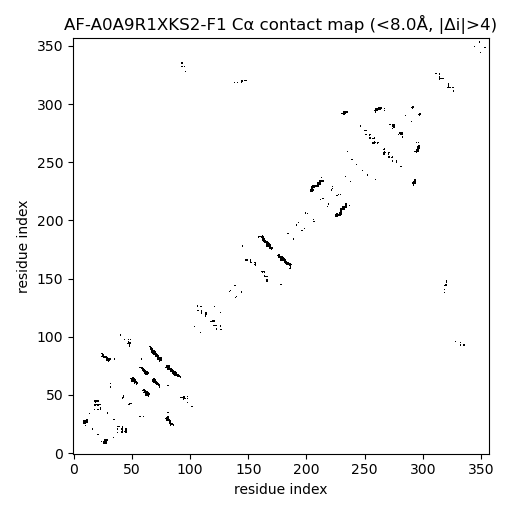937 -16.286 11.245 1.00 52.88 197 CYS A C 1
ATOM 1597 O O . CYS A 1 197 ? -13.900 -16.807 10.688 1.00 52.88 197 CYS A O 1
ATOM 1599 N N . ARG A 1 198 ? -12.426 -16.754 12.395 1.00 42.50 198 ARG A N 1
ATOM 1600 C CA . ARG A 1 198 ? -13.088 -17.809 13.165 1.00 42.50 198 ARG A CA 1
ATOM 1601 C C . ARG A 1 198 ? -14.550 -17.417 13.315 1.00 42.50 198 ARG A C 1
ATOM 1603 O O . ARG A 1 198 ? -14.866 -16.477 14.038 1.00 42.50 198 ARG A O 1
ATOM 1610 N N . LYS A 1 199 ? -15.405 -18.168 12.630 1.00 45.75 199 LYS A N 1
ATOM 1611 C CA . LYS A 1 199 ? -16.833 -18.244 12.864 1.00 45.75 199 LYS A CA 1
ATOM 1612 C C . LYS A 1 199 ? -17.023 -18.697 14.307 1.00 45.75 199 LYS A C 1
ATOM 1614 O O . LYS A 1 199 ? -17.175 -19.881 14.579 1.00 45.75 199 LYS A O 1
ATOM 1619 N N . THR A 1 200 ? -17.008 -17.762 15.249 1.00 38.03 200 THR A N 1
ATOM 1620 C CA . THR A 1 200 ? -17.842 -17.907 16.437 1.00 38.03 200 THR A CA 1
ATOM 1621 C C . THR A 1 200 ? -19.276 -17.725 15.943 1.00 38.03 200 THR A C 1
ATOM 1623 O O . THR A 1 200 ? -19.859 -16.657 16.079 1.00 38.03 200 THR A O 1
ATOM 1626 N N . TYR A 1 201 ? -19.803 -18.736 15.240 1.00 35.31 201 TYR A N 1
ATOM 1627 C CA . TYR A 1 201 ? -21.250 -18.937 15.168 1.00 35.31 201 TYR A CA 1
ATOM 1628 C C . TYR A 1 201 ? -21.698 -19.048 16.638 1.00 35.31 201 TYR A C 1
ATOM 1630 O O . TYR A 1 201 ? -21.009 -19.686 17.429 1.00 35.31 201 TYR A O 1
ATOM 1638 N N . GLU A 1 202 ? -22.737 -18.377 17.117 1.00 38.00 202 GLU A N 1
ATOM 1639 C CA . GLU A 1 202 ? -24.033 -18.101 16.509 1.00 38.00 202 GLU A CA 1
ATOM 1640 C C . GLU A 1 202 ? -24.569 -16.738 16.992 1.00 38.00 202 GLU A C 1
ATOM 1642 O O . GLU A 1 202 ? -24.238 -16.277 18.082 1.00 38.00 202 GLU A O 1
ATOM 1647 N N . GLY A 1 203 ? -25.436 -16.110 16.195 1.00 41.44 203 GLY A N 1
ATOM 1648 C CA . GLY A 1 203 ? -26.212 -14.934 16.598 1.00 41.44 203 GLY A CA 1
ATOM 1649 C C . GLY A 1 203 ? -25.716 -13.645 15.954 1.00 41.44 203 GLY A C 1
ATOM 1650 O O . GLY A 1 203 ? -24.609 -13.180 16.214 1.00 41.44 203 GLY A O 1
ATOM 1651 N N . GLY A 1 204 ? -26.559 -13.024 15.126 1.00 53.03 204 GLY A N 1
ATOM 1652 C CA . GLY A 1 204 ? -26.338 -11.721 14.483 1.00 53.03 204 GLY A CA 1
ATOM 1653 C C . GLY A 1 204 ? -26.259 -10.527 15.448 1.00 53.03 204 GLY A C 1
ATOM 1654 O O . GLY A 1 204 ? -26.683 -9.437 15.083 1.00 53.03 204 GLY A O 1
ATOM 1655 N N . ASN A 1 205 ? -25.721 -10.743 16.650 1.00 55.16 205 ASN A N 1
ATOM 1656 C CA . ASN A 1 205 ? -25.644 -9.816 17.770 1.00 55.16 205 ASN A CA 1
ATOM 1657 C C . ASN A 1 205 ? -24.222 -9.274 18.003 1.00 55.16 205 ASN A C 1
ATOM 1659 O O . ASN A 1 205 ? -24.037 -8.425 18.866 1.00 55.16 205 ASN A O 1
ATOM 1663 N N . GLY A 1 206 ? -23.206 -9.722 17.254 1.00 56.75 206 GLY A N 1
ATOM 1664 C CA . GLY A 1 206 ? -21.839 -9.185 17.342 1.00 56.75 206 GLY A CA 1
ATOM 1665 C C . GLY A 1 206 ? -20.878 -9.933 18.272 1.00 56.75 206 GLY A C 1
ATOM 1666 O O . GLY A 1 206 ? -19.764 -9.457 18.488 1.00 56.75 206 GLY A O 1
ATOM 1667 N N . ASN A 1 207 ? -21.266 -11.098 18.794 1.00 54.22 207 ASN A N 1
ATOM 1668 C CA . ASN A 1 207 ? -20.415 -11.917 19.655 1.00 54.22 207 ASN A CA 1
ATOM 1669 C C . ASN A 1 207 ? -19.109 -12.330 18.946 1.00 54.22 207 ASN A C 1
ATOM 1671 O O . ASN A 1 207 ? -19.116 -12.729 17.781 1.00 54.22 207 ASN A O 1
ATOM 1675 N N . GLY A 1 208 ? -17.973 -12.207 19.636 1.00 55.97 208 GLY A N 1
ATOM 1676 C CA . GLY A 1 208 ? -16.646 -12.514 19.084 1.00 55.97 208 GLY A CA 1
ATOM 1677 C C . GLY A 1 208 ? -16.068 -11.461 18.125 1.00 55.97 208 GLY A C 1
ATOM 1678 O O . GLY A 1 208 ? -14.934 -11.614 17.668 1.00 55.97 208 GLY A O 1
ATOM 1679 N N . ILE A 1 209 ? -16.795 -10.372 17.852 1.00 58.78 209 ILE A N 1
ATOM 1680 C CA . ILE A 1 209 ? -16.324 -9.242 17.043 1.00 58.78 209 ILE A CA 1
ATOM 1681 C C . ILE A 1 209 ? -15.868 -8.116 17.976 1.00 58.78 209 ILE A C 1
ATOM 1683 O O . ILE A 1 209 ? -16.513 -7.816 18.979 1.00 58.78 209 ILE A O 1
ATOM 1687 N N . THR A 1 210 ? -14.760 -7.455 17.633 1.00 61.16 210 THR A N 1
ATOM 1688 C CA . THR A 1 210 ? -14.326 -6.230 18.312 1.00 61.16 210 THR A CA 1
ATOM 1689 C C . THR A 1 210 ? -14.517 -5.015 17.408 1.00 61.16 210 THR A C 1
ATOM 1691 O O . THR A 1 210 ? -13.924 -4.945 16.331 1.00 61.16 210 THR A O 1
ATOM 1694 N N . LEU A 1 211 ? -15.259 -4.013 17.880 1.00 64.44 211 LEU A N 1
ATOM 1695 C CA . LEU A 1 211 ? -15.455 -2.736 17.198 1.00 64.44 211 LEU A CA 1
ATOM 1696 C C . LEU A 1 211 ? -14.720 -1.608 17.929 1.00 64.44 211 LEU A C 1
ATOM 1698 O O . LEU A 1 211 ? -15.003 -1.334 19.092 1.00 64.44 211 LEU A O 1
ATOM 1702 N N . MET A 1 212 ? -13.820 -0.905 17.234 1.00 66.38 212 MET A N 1
ATOM 1703 C CA . MET A 1 212 ? -13.165 0.298 17.755 1.00 66.38 212 MET A CA 1
ATOM 1704 C C . MET A 1 212 ? -13.732 1.547 17.079 1.00 66.38 212 MET A C 1
ATOM 1706 O O . MET A 1 212 ? -13.581 1.710 15.871 1.00 66.38 212 MET A O 1
ATOM 1710 N N . SER A 1 213 ? -14.361 2.436 17.849 1.00 68.06 213 SER A N 1
ATOM 1711 C CA . SER A 1 213 ? -14.949 3.679 17.331 1.00 68.06 213 SER A CA 1
ATOM 1712 C C . SER A 1 213 ? -14.552 4.900 18.166 1.00 68.06 213 SER A C 1
ATOM 1714 O O . SER A 1 213 ? -13.927 4.808 19.228 1.00 68.06 213 SER A O 1
ATOM 1716 N N . ASP A 1 214 ? -14.898 6.084 17.666 1.00 57.59 214 ASP A N 1
ATOM 1717 C CA . ASP A 1 214 ? -14.739 7.352 18.383 1.00 57.59 214 ASP A CA 1
ATOM 1718 C C . ASP A 1 214 ? -15.754 7.533 19.532 1.00 57.59 214 ASP A C 1
ATOM 1720 O O . ASP A 1 214 ? -15.687 8.526 20.263 1.00 57.59 214 ASP A O 1
ATOM 1724 N N . GLY A 1 215 ? -16.659 6.563 19.720 1.00 60.31 215 GLY A N 1
ATOM 1725 C CA . GLY A 1 215 ? -17.662 6.549 20.777 1.00 60.31 215 GLY A CA 1
ATOM 1726 C C . GLY A 1 215 ? -18.757 7.602 20.605 1.00 60.31 215 GLY A C 1
ATOM 1727 O O . GLY A 1 215 ? -19.364 7.995 21.603 1.00 60.31 215 GLY A O 1
ATOM 1728 N N . HIS A 1 216 ? -18.999 8.100 19.384 1.00 65.06 216 HIS A N 1
ATOM 1729 C CA . HIS A 1 216 ? -20.088 9.044 19.132 1.00 65.06 216 HIS A CA 1
ATOM 1730 C C . HIS A 1 216 ? -21.445 8.437 19.523 1.00 65.06 216 HIS A C 1
ATOM 1732 O O . HIS A 1 216 ? -21.701 7.271 19.231 1.00 65.06 216 HIS A O 1
ATOM 1738 N N . LYS A 1 217 ? -22.333 9.219 20.159 1.00 66.88 217 LYS A N 1
ATOM 1739 C CA . LYS A 1 217 ? -23.604 8.718 20.725 1.00 66.88 217 LYS A CA 1
ATOM 1740 C C . LYS A 1 217 ? -24.437 7.940 19.697 1.00 66.88 217 LYS A C 1
ATOM 1742 O O . LYS A 1 217 ? -24.860 6.831 19.989 1.00 66.88 217 LYS A O 1
ATOM 1747 N N . VAL A 1 218 ? -24.540 8.477 18.481 1.00 66.19 218 VAL A N 1
ATOM 1748 C CA . VAL A 1 218 ? -25.242 7.849 17.345 1.00 66.19 218 VAL A CA 1
ATOM 1749 C C . VAL A 1 218 ? -24.647 6.484 16.983 1.00 66.19 218 VAL A C 1
ATOM 1751 O O . VAL A 1 218 ? -25.375 5.520 16.789 1.00 66.19 218 VAL A O 1
ATOM 1754 N N . ILE A 1 219 ? -23.315 6.369 16.956 1.00 62.81 219 ILE A N 1
ATOM 1755 C CA . ILE A 1 219 ? -22.628 5.100 16.675 1.00 62.81 219 ILE A CA 1
ATOM 1756 C C . ILE A 1 219 ? -22.860 4.120 17.828 1.00 62.81 219 ILE A C 1
ATOM 1758 O O . ILE A 1 219 ? -23.097 2.943 17.600 1.00 62.81 219 ILE A O 1
ATOM 1762 N N . MET A 1 220 ? -22.831 4.596 19.073 1.00 66.75 220 MET A N 1
ATOM 1763 C CA . MET A 1 220 ? -23.073 3.756 20.247 1.00 66.75 220 MET A CA 1
ATOM 1764 C C . MET A 1 220 ? -24.511 3.230 20.312 1.00 66.75 220 MET A C 1
ATOM 1766 O O . MET A 1 220 ? -24.713 2.113 20.782 1.00 66.75 220 MET A O 1
ATOM 1770 N N . GLU A 1 221 ? -25.493 4.011 19.862 1.00 69.06 221 GLU A N 1
ATOM 1771 C CA . GLU A 1 221 ? -26.898 3.600 19.759 1.00 69.06 221 GLU A CA 1
ATOM 1772 C C . GLU A 1 221 ? -27.091 2.584 18.629 1.00 69.06 221 GLU A C 1
ATOM 1774 O O . GLU A 1 221 ? -27.580 1.489 18.893 1.00 69.06 221 GLU A O 1
ATOM 1779 N N . ALA A 1 222 ? -26.574 2.868 17.430 1.00 66.38 222 ALA A N 1
ATOM 1780 C CA . ALA A 1 222 ? -26.636 1.945 16.294 1.00 66.38 222 ALA A CA 1
ATOM 1781 C C . ALA A 1 222 ? -25.937 0.603 16.581 1.00 66.38 222 ALA A C 1
ATOM 1783 O O . ALA A 1 222 ? -26.412 -0.459 16.189 1.00 66.38 222 ALA A O 1
ATOM 1784 N N . VAL A 1 223 ? -24.814 0.629 17.304 1.00 67.94 223 VAL A N 1
ATOM 1785 C CA . VAL A 1 223 ? -24.094 -0.587 17.707 1.00 67.94 223 VAL A CA 1
ATOM 1786 C C . VAL A 1 223 ? -24.875 -1.376 18.751 1.00 67.94 223 VAL A C 1
ATOM 1788 O O . VAL A 1 223 ? -24.915 -2.595 18.659 1.00 67.94 223 VAL A O 1
ATOM 1791 N N . LYS A 1 224 ? -25.520 -0.715 19.720 1.00 68.62 224 LYS A N 1
ATOM 1792 C CA . LYS A 1 224 ? -26.389 -1.405 20.688 1.00 68.62 224 LYS A CA 1
ATOM 1793 C C . LYS A 1 224 ? -27.584 -2.070 20.013 1.00 68.62 224 LYS A C 1
ATOM 1795 O O . LYS A 1 224 ? -27.976 -3.148 20.435 1.00 68.62 224 LYS A O 1
ATOM 1800 N N . GLU A 1 225 ? -28.150 -1.423 19.001 1.00 68.50 225 GLU A N 1
ATOM 1801 C CA . GLU A 1 225 ? -29.297 -1.938 18.257 1.00 68.50 225 GLU A CA 1
ATOM 1802 C C . GLU A 1 225 ? -28.905 -3.106 17.346 1.00 68.50 225 GLU A C 1
ATOM 1804 O O . GLU A 1 225 ? -29.582 -4.130 17.322 1.00 68.50 225 GLU A O 1
ATOM 1809 N N . ARG A 1 226 ? -27.794 -2.976 16.609 1.00 62.50 226 ARG A N 1
ATOM 1810 C CA . ARG A 1 226 ? -27.426 -3.942 15.567 1.00 62.50 226 ARG A CA 1
ATOM 1811 C C . ARG A 1 226 ? -26.481 -5.046 16.032 1.00 62.50 226 ARG A C 1
ATOM 1813 O O . ARG A 1 226 ? -26.546 -6.140 15.482 1.00 62.50 226 ARG A O 1
ATOM 1820 N N . CYS A 1 227 ? -25.611 -4.756 16.999 1.00 65.19 227 CYS A N 1
ATOM 1821 C CA . CYS A 1 227 ? -24.557 -5.648 17.488 1.00 65.19 227 CYS A CA 1
ATOM 1822 C C . CYS A 1 227 ? -24.358 -5.512 19.021 1.00 65.19 227 CYS A C 1
ATOM 1824 O O . CYS A 1 227 ? -23.288 -5.072 19.460 1.00 65.19 227 CYS A O 1
ATOM 1826 N N . PRO A 1 228 ? -25.360 -5.854 19.856 1.00 68.81 228 PRO A N 1
ATOM 1827 C CA . PRO A 1 228 ? -25.314 -5.646 21.309 1.00 68.81 228 PRO A CA 1
ATOM 1828 C C . PRO A 1 228 ? -24.174 -6.382 22.033 1.00 68.81 228 PRO A C 1
ATOM 1830 O O . PRO A 1 228 ? -23.705 -5.909 23.068 1.00 68.81 228 PRO A O 1
ATOM 1833 N N . GLU A 1 229 ? -23.709 -7.507 21.494 1.00 65.06 229 GLU A N 1
ATOM 1834 C CA . GLU A 1 229 ? -22.692 -8.388 22.085 1.00 65.06 229 GLU A CA 1
ATOM 1835 C C . GLU A 1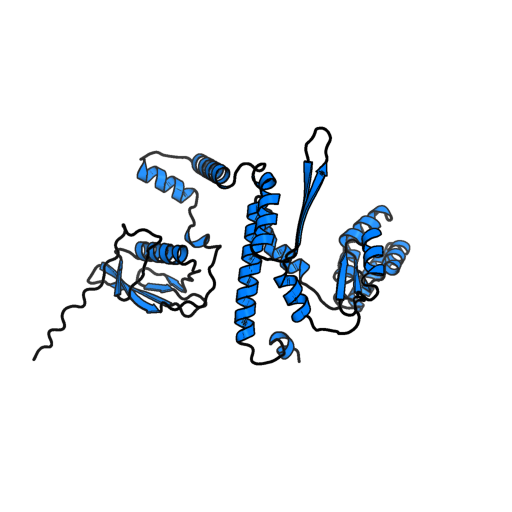 229 ? -21.270 -8.099 21.574 1.00 65.06 229 GLU A C 1
ATOM 1837 O O . GLU A 1 229 ? -20.328 -8.820 21.903 1.00 65.06 229 GLU A O 1
ATOM 1842 N N . VAL A 1 230 ? -21.083 -7.038 20.778 1.00 70.38 230 VAL A N 1
ATOM 1843 C CA . VAL A 1 230 ? -19.762 -6.659 20.262 1.00 70.38 230 VAL A CA 1
ATOM 1844 C C . VAL A 1 230 ? -18.838 -6.166 21.380 1.00 70.38 230 VAL A C 1
ATOM 1846 O O . VAL A 1 230 ? -19.216 -5.339 22.215 1.00 70.38 230 VAL A O 1
ATOM 1849 N N . GLU A 1 231 ? -17.581 -6.615 21.375 1.00 65.25 231 GLU A N 1
ATOM 1850 C CA . GLU A 1 231 ? -16.552 -6.063 22.255 1.00 65.25 231 GLU A CA 1
ATOM 1851 C C . GLU A 1 231 ? -16.222 -4.642 21.776 1.00 65.25 231 GLU A C 1
ATOM 1853 O O . GLU A 1 231 ? -15.726 -4.430 20.666 1.00 65.25 231 GLU A O 1
ATOM 1858 N N . ARG A 1 232 ? -16.527 -3.636 22.596 1.00 71.44 232 ARG A N 1
ATOM 1859 C CA . ARG A 1 232 ? -16.382 -2.226 22.215 1.00 71.44 232 ARG A CA 1
ATOM 1860 C C . ARG A 1 232 ? -15.041 -1.683 22.676 1.00 71.44 232 ARG A C 1
ATOM 1862 O O . ARG A 1 232 ? -14.669 -1.824 23.836 1.00 71.44 232 ARG A O 1
ATOM 1869 N N . ARG A 1 233 ? -14.351 -0.985 21.779 1.00 75.25 233 ARG A N 1
ATOM 1870 C CA . ARG A 1 233 ? -13.120 -0.249 22.068 1.00 75.25 233 ARG A CA 1
ATOM 1871 C C . ARG A 1 233 ? -13.294 1.229 21.747 1.00 75.25 233 ARG A C 1
ATOM 1873 O O . ARG A 1 233 ? -13.878 1.608 20.734 1.00 75.25 233 ARG A O 1
ATOM 1880 N N . LEU A 1 234 ? -12.766 2.072 22.617 1.00 72.06 234 LEU A N 1
ATOM 1881 C CA . LEU A 1 234 ? -12.779 3.519 22.520 1.00 72.06 234 LEU A CA 1
ATOM 1882 C C . LEU A 1 234 ? -11.419 4.014 22.038 1.00 72.06 234 LEU A C 1
ATOM 1884 O O . LEU A 1 234 ? -10.362 3.574 22.492 1.00 72.06 234 LEU A O 1
ATOM 1888 N N . CYS A 1 235 ? -11.443 4.999 21.145 1.00 77.75 235 CYS A N 1
ATOM 1889 C CA . CYS A 1 235 ? -10.231 5.678 20.714 1.00 77.75 235 CYS A CA 1
ATOM 1890 C C . CYS A 1 235 ? -9.564 6.429 21.886 1.00 77.75 235 CYS A C 1
ATOM 1892 O O . CYS A 1 235 ? -10.077 7.446 22.363 1.00 77.75 235 CYS A O 1
ATOM 1894 N N . ALA A 1 236 ? -8.369 5.989 22.297 1.00 80.81 236 ALA A N 1
ATOM 1895 C CA . ALA A 1 236 ? -7.603 6.602 23.388 1.00 80.81 236 ALA A CA 1
ATOM 1896 C C . ALA A 1 236 ? -7.314 8.101 23.170 1.00 80.81 236 ALA A C 1
ATOM 1898 O O . ALA A 1 236 ? -7.356 8.883 24.118 1.00 80.81 236 ALA A O 1
ATOM 1899 N N . ARG A 1 237 ? -7.108 8.539 21.915 1.00 80.62 237 ARG A N 1
ATOM 1900 C CA . ARG A 1 237 ? -6.953 9.971 21.588 1.00 80.62 237 ARG A CA 1
ATOM 1901 C C . ARG A 1 237 ? -8.201 10.782 21.931 1.00 80.62 237 ARG A C 1
ATOM 1903 O O . ARG A 1 237 ? -8.087 11.911 22.398 1.00 80.62 237 ARG A O 1
ATOM 1910 N N . ARG A 1 238 ? -9.392 10.218 21.714 1.00 79.25 238 ARG A N 1
ATOM 1911 C CA . ARG A 1 238 ? -10.662 10.885 22.028 1.00 79.25 238 ARG A CA 1
ATOM 1912 C C . ARG A 1 238 ? -10.899 10.946 23.532 1.00 79.25 238 ARG A C 1
ATOM 1914 O O . ARG A 1 238 ? -11.380 11.968 24.016 1.00 79.25 238 ARG A O 1
ATOM 1921 N N . ILE A 1 239 ? -10.530 9.889 24.260 1.00 84.19 239 ILE A N 1
ATOM 1922 C CA . ILE A 1 239 ? -10.553 9.886 25.728 1.00 84.19 239 ILE A CA 1
ATOM 1923 C C . ILE A 1 239 ? -9.670 11.014 26.250 1.00 84.19 239 ILE A C 1
ATOM 1925 O O . ILE A 1 239 ? -10.176 11.851 26.985 1.00 84.19 239 ILE A O 1
ATOM 1929 N N . LEU A 1 240 ? -8.421 11.109 25.786 1.00 86.69 240 LEU A N 1
ATOM 1930 C CA . LEU A 1 240 ? -7.499 12.168 26.198 1.00 86.69 240 LEU A CA 1
ATOM 1931 C C . LEU A 1 240 ? -8.018 13.574 25.860 1.00 86.69 240 LEU A C 1
ATOM 1933 O O . LEU A 1 240 ? -7.945 14.472 26.689 1.00 86.69 240 LEU A O 1
ATOM 1937 N N . ALA A 1 241 ? -8.602 13.770 24.675 1.00 84.94 241 ALA A N 1
ATOM 1938 C CA . ALA A 1 241 ? -9.178 15.060 24.290 1.00 84.94 241 ALA A CA 1
ATOM 1939 C C . ALA A 1 241 ? -10.363 15.476 25.185 1.00 84.94 241 ALA A C 1
ATOM 1941 O O . ALA A 1 241 ? -10.489 16.644 25.543 1.00 84.94 241 ALA A O 1
ATOM 1942 N N . ASN A 1 242 ? -11.236 14.536 25.561 1.00 85.44 242 ASN A N 1
ATOM 1943 C CA . ASN A 1 242 ? -12.330 14.805 26.502 1.00 85.44 242 ASN A CA 1
ATOM 1944 C C . ASN A 1 242 ? -11.824 14.995 27.934 1.00 85.44 242 ASN A C 1
ATOM 1946 O O . ASN A 1 242 ? -12.386 15.789 28.684 1.00 85.44 242 ASN A O 1
ATOM 1950 N N . PHE A 1 243 ? -10.767 14.275 28.295 1.00 86.19 243 PHE A N 1
ATOM 1951 C CA . PHE A 1 243 ? -10.102 14.377 29.581 1.00 86.19 243 PHE A CA 1
ATOM 1952 C C . PHE A 1 243 ? -9.491 15.770 29.773 1.00 86.19 243 PHE A C 1
ATOM 1954 O O . PHE A 1 243 ? -9.810 16.432 30.754 1.00 86.19 243 PHE A O 1
ATOM 1961 N N . HIS A 1 244 ? -8.778 16.285 28.764 1.00 87.50 244 HIS A N 1
ATOM 1962 C CA . HIS A 1 244 ? -8.235 17.651 28.739 1.00 87.50 244 HIS A CA 1
ATOM 1963 C C . HIS A 1 244 ? -9.285 18.756 28.854 1.00 87.50 244 HIS A C 1
ATOM 1965 O O . HIS A 1 244 ? -9.004 19.824 29.390 1.00 87.50 244 HIS A O 1
ATOM 1971 N N . LYS A 1 245 ? -10.506 18.529 28.356 1.00 86.75 245 LYS A N 1
ATOM 1972 C CA . LYS A 1 245 ? -11.602 19.495 28.530 1.00 86.75 245 LYS A CA 1
ATOM 1973 C C . LYS A 1 245 ? -12.077 19.583 29.980 1.00 86.75 245 LYS A C 1
ATOM 1975 O O . LYS A 1 245 ? -12.637 20.606 30.359 1.00 86.75 245 LYS A O 1
ATOM 1980 N N . LYS A 1 246 ? -11.914 18.508 30.757 1.00 86.00 246 LYS A N 1
ATOM 1981 C CA . LYS A 1 246 ? -12.436 18.392 32.123 1.00 86.00 246 LYS A CA 1
ATOM 1982 C C . LYS A 1 246 ? -11.377 18.677 33.188 1.00 86.00 246 LYS A C 1
ATOM 1984 O O . LYS A 1 246 ? -11.692 19.340 34.169 1.00 86.00 246 LYS A O 1
ATOM 1989 N N . PHE A 1 247 ? -10.153 18.204 32.983 1.00 86.00 247 PHE A N 1
ATOM 1990 C CA . PHE A 1 247 ? -9.043 18.349 33.918 1.00 86.00 247 PHE A CA 1
ATOM 1991 C C . PHE A 1 247 ? -7.959 19.226 33.296 1.00 86.00 247 PHE A C 1
ATOM 1993 O O . PHE A 1 247 ? -7.459 18.944 32.203 1.00 86.00 247 PHE A O 1
ATOM 2000 N N . LYS A 1 248 ? -7.613 20.317 33.981 1.00 79.19 248 LYS A N 1
ATOM 2001 C CA . LYS A 1 248 ? -6.557 21.237 33.547 1.00 79.19 248 LYS A CA 1
ATOM 2002 C C . LYS A 1 248 ? -5.215 20.737 34.077 1.00 79.19 248 LYS A C 1
ATOM 2004 O O . LYS A 1 248 ? -5.065 20.571 35.278 1.00 79.19 248 LYS A O 1
ATOM 2009 N N . GLY A 1 249 ? -4.253 20.523 33.186 1.00 80.19 249 GLY A N 1
ATOM 2010 C CA . GLY A 1 249 ? -2.930 19.996 33.522 1.00 80.19 249 GLY A CA 1
ATOM 2011 C C . GLY A 1 249 ? -2.387 19.097 32.413 1.00 80.19 249 GLY A C 1
ATOM 2012 O O . GLY A 1 249 ? -3.119 18.720 31.501 1.00 80.19 249 GLY A O 1
ATOM 2013 N N . GLU A 1 250 ? -1.095 18.774 32.475 1.00 83.81 250 GLU A N 1
ATOM 2014 C CA . GLU A 1 250 ? -0.434 17.884 31.503 1.00 83.81 250 GLU A CA 1
ATOM 2015 C C . GLU A 1 250 ? 0.344 16.731 32.163 1.00 83.81 250 GLU A C 1
ATOM 2017 O O . GLU A 1 250 ? 0.829 15.827 31.476 1.00 83.81 250 GLU A O 1
ATOM 2022 N N . CYS A 1 251 ? 0.442 16.721 33.498 1.00 85.00 251 CYS A N 1
ATOM 2023 C CA . CYS A 1 251 ? 1.160 15.699 34.267 1.00 85.00 251 CYS A CA 1
ATOM 2024 C C . CYS A 1 251 ? 0.617 14.284 34.008 1.00 85.00 251 CYS A C 1
ATOM 2026 O O . CYS A 1 251 ? 1.396 13.335 33.915 1.00 85.00 251 CYS A O 1
ATOM 2028 N N . TYR A 1 252 ? -0.690 14.150 33.768 1.00 84.62 252 TYR A N 1
ATOM 2029 C CA . TYR A 1 252 ? -1.353 12.883 33.467 1.00 84.62 252 TYR A CA 1
ATOM 2030 C C . TYR A 1 252 ? -1.138 12.359 32.042 1.00 84.62 252 TYR A C 1
ATOM 2032 O O . TYR A 1 252 ? -1.394 11.183 31.789 1.00 84.62 252 TYR A O 1
ATOM 2040 N N . ILE A 1 253 ? -0.663 13.167 31.083 1.00 88.06 253 ILE A N 1
ATOM 2041 C CA . ILE A 1 253 ? -0.587 12.750 29.668 1.00 88.06 253 ILE A CA 1
ATOM 2042 C C . ILE A 1 253 ? 0.354 11.550 29.507 1.00 88.06 253 ILE A C 1
ATOM 2044 O O . ILE A 1 253 ? 0.024 10.555 28.854 1.00 88.06 253 ILE A O 1
ATOM 2048 N N . LYS A 1 254 ? 1.543 11.629 30.113 1.00 91.88 254 LYS A N 1
ATOM 2049 C CA . LYS A 1 254 ? 2.555 10.564 30.054 1.00 91.88 254 LYS A CA 1
ATOM 2050 C C . LYS A 1 254 ? 2.085 9.262 30.723 1.00 91.88 254 LYS A C 1
ATOM 2052 O O . LYS A 1 254 ? 2.188 8.214 30.076 1.00 91.88 254 LYS A O 1
ATOM 2057 N N . PRO A 1 255 ? 1.598 9.259 31.979 1.00 91.88 255 PRO A N 1
ATOM 2058 C CA . PRO A 1 255 ? 1.079 8.044 32.600 1.00 91.88 255 PRO A CA 1
ATOM 2059 C C . PRO A 1 255 ? -0.204 7.533 31.920 1.00 91.88 255 PRO A C 1
ATOM 2061 O O . PRO A 1 255 ? -0.328 6.324 31.747 1.00 91.88 255 PRO A O 1
ATOM 2064 N N . PHE A 1 256 ? -1.075 8.399 31.386 1.00 93.31 256 PHE A N 1
ATOM 2065 C CA . PHE A 1 256 ? -2.230 7.980 30.578 1.00 93.31 256 PHE A CA 1
ATOM 2066 C C . PHE A 1 256 ? -1.805 7.145 29.364 1.00 93.31 256 PHE A C 1
ATOM 2068 O O . PHE A 1 256 ? -2.294 6.034 29.161 1.00 93.31 256 PHE A O 1
ATOM 2075 N N . TRP A 1 257 ? -0.838 7.621 28.573 1.00 91.94 257 TRP A N 1
ATOM 2076 C CA . TRP A 1 257 ? -0.351 6.854 27.423 1.00 91.94 257 TRP A CA 1
ATOM 2077 C C . TRP A 1 257 ? 0.362 5.559 27.822 1.00 91.94 257 TRP A C 1
ATOM 2079 O O . TRP A 1 257 ? 0.300 4.584 27.068 1.00 91.94 257 TRP A O 1
ATOM 2089 N N . ARG A 1 258 ? 1.001 5.510 28.999 1.00 90.75 258 ARG A N 1
ATOM 2090 C CA . ARG A 1 258 ? 1.526 4.255 29.561 1.00 90.75 258 ARG A CA 1
ATOM 2091 C C . ARG A 1 258 ? 0.405 3.284 29.926 1.00 90.75 258 ARG A C 1
ATOM 2093 O O . ARG A 1 258 ? 0.522 2.111 29.586 1.00 90.75 258 ARG A O 1
ATOM 2100 N N . ALA A 1 259 ? -0.687 3.758 30.526 1.00 91.62 259 ALA A N 1
ATOM 2101 C CA . ALA A 1 259 ? -1.856 2.938 30.841 1.00 91.62 259 ALA A CA 1
ATOM 2102 C C . ALA A 1 259 ? -2.528 2.394 29.567 1.00 91.62 259 ALA A C 1
ATOM 2104 O O . ALA A 1 259 ? -2.814 1.201 29.476 1.00 91.62 259 ALA A O 1
ATOM 2105 N N . VAL A 1 260 ? -2.702 3.226 28.534 1.00 88.38 260 VAL A N 1
ATOM 2106 C CA . VAL A 1 260 ? -3.257 2.813 27.229 1.00 88.38 260 VAL A CA 1
ATOM 2107 C C . VAL A 1 260 ? -2.407 1.717 26.576 1.00 88.38 260 VAL A C 1
ATOM 2109 O O . VAL A 1 260 ? -2.941 0.723 26.085 1.00 88.38 260 VAL A O 1
ATOM 2112 N N . LYS A 1 261 ? -1.078 1.891 26.565 1.00 85.50 261 LYS A N 1
ATOM 2113 C CA . LYS A 1 261 ? -0.130 0.986 25.891 1.00 85.50 261 LYS A CA 1
ATOM 2114 C C . LYS A 1 261 ? 0.279 -0.224 26.731 1.00 85.50 261 LYS A C 1
ATOM 2116 O O . LYS A 1 261 ? 0.993 -1.087 26.218 1.00 85.50 261 LYS A O 1
ATOM 2121 N N . ALA A 1 262 ? -0.122 -0.287 28.000 1.00 86.31 262 ALA A N 1
ATOM 2122 C CA . ALA A 1 262 ? 0.205 -1.396 28.881 1.00 86.31 262 ALA A CA 1
ATOM 2123 C C . ALA A 1 262 ? -0.229 -2.718 28.237 1.00 86.31 262 ALA A C 1
ATOM 2125 O O . ALA A 1 262 ? -1.340 -2.837 27.745 1.00 86.31 262 ALA A O 1
ATOM 2126 N N . THR A 1 263 ? 0.650 -3.715 28.223 1.00 78.19 263 THR A N 1
ATOM 2127 C CA . THR A 1 263 ? 0.358 -5.040 27.646 1.00 78.19 263 THR A CA 1
ATOM 2128 C C . THR A 1 263 ? -0.085 -6.054 28.695 1.00 78.19 263 THR A C 1
ATOM 2130 O O . THR A 1 263 ? -0.418 -7.182 28.361 1.00 78.19 263 THR A O 1
ATOM 2133 N N . THR A 1 264 ? -0.037 -5.677 29.972 1.00 79.00 264 THR A N 1
ATOM 2134 C CA . THR A 1 264 ? -0.310 -6.547 31.119 1.00 79.00 264 THR A CA 1
ATOM 2135 C C . THR A 1 264 ? -0.999 -5.737 32.208 1.00 79.00 264 THR A C 1
ATOM 2137 O O . THR A 1 264 ? -0.621 -4.580 32.426 1.00 79.00 264 THR A O 1
ATOM 2140 N N . ILE A 1 265 ? -1.911 -6.361 32.952 1.00 85.00 265 ILE A N 1
ATOM 2141 C CA . ILE A 1 265 ? -2.651 -5.728 34.054 1.00 85.00 265 ILE A CA 1
ATOM 2142 C C . ILE A 1 265 ? -1.727 -5.049 35.094 1.00 85.00 265 ILE A C 1
ATOM 2144 O O . ILE A 1 265 ? -2.033 -3.925 35.487 1.00 85.00 265 ILE A O 1
ATOM 2148 N N . PRO A 1 266 ? -0.573 -5.617 35.510 1.00 89.75 266 PRO A N 1
ATOM 2149 C CA . PRO A 1 266 ? 0.316 -4.947 36.468 1.00 89.75 266 PRO A CA 1
ATOM 2150 C C . PRO A 1 266 ? 0.889 -3.617 35.956 1.00 89.75 266 PRO A C 1
ATOM 2152 O O . PRO A 1 266 ? 0.848 -2.614 36.663 1.00 89.75 266 PRO A O 1
ATOM 2155 N N . LYS A 1 267 ? 1.355 -3.572 34.699 1.00 88.75 267 LYS A N 1
ATOM 2156 C CA . LYS A 1 267 ? 1.838 -2.330 34.062 1.00 88.75 267 LYS A CA 1
ATOM 2157 C C . LYS A 1 267 ? 0.743 -1.269 33.962 1.00 88.75 267 LYS A C 1
ATOM 2159 O O . LYS A 1 267 ? 1.028 -0.087 34.126 1.00 88.75 267 LYS A O 1
ATOM 2164 N N . PHE A 1 268 ? -0.493 -1.695 33.700 1.00 92.06 268 PHE A N 1
ATOM 2165 C CA . PHE A 1 268 ? -1.647 -0.802 33.701 1.00 92.06 268 PHE A CA 1
ATOM 2166 C C . PHE A 1 268 ? -1.883 -0.207 35.093 1.00 92.06 268 PHE A C 1
ATOM 2168 O O . PHE A 1 268 ? -1.958 1.010 35.223 1.00 92.06 268 PHE A O 1
ATOM 2175 N N . LYS A 1 269 ? -1.924 -1.049 36.135 1.00 92.25 269 LYS A N 1
ATOM 2176 C CA . LYS A 1 269 ? -2.127 -0.608 37.524 1.00 92.25 269 LYS A CA 1
ATOM 2177 C C . LYS A 1 269 ? -1.067 0.399 37.971 1.00 92.25 269 LYS A C 1
ATOM 2179 O O . LYS A 1 269 ? -1.432 1.433 38.509 1.00 92.25 269 LYS A O 1
ATOM 2184 N N . LEU A 1 270 ? 0.212 0.154 37.674 1.00 93.12 270 LEU A N 1
ATOM 2185 C CA . LEU A 1 270 ? 1.296 1.093 37.997 1.00 93.12 270 LEU A CA 1
ATOM 2186 C C . LEU A 1 270 ? 1.086 2.475 37.362 1.00 93.12 270 LEU A C 1
ATOM 2188 O O . LEU A 1 270 ? 1.255 3.492 38.024 1.00 93.12 270 LEU A O 1
ATOM 2192 N N . ALA A 1 271 ? 0.689 2.515 36.088 1.00 93.44 271 ALA A N 1
ATOM 2193 C CA . ALA A 1 271 ? 0.422 3.774 35.403 1.00 93.44 271 ALA A CA 1
ATOM 2194 C C . ALA A 1 271 ? -0.812 4.499 35.972 1.00 93.44 271 ALA A C 1
ATOM 2196 O O . ALA A 1 271 ? -0.815 5.723 36.046 1.00 93.44 271 ALA A O 1
ATOM 2197 N N . MET A 1 272 ? -1.841 3.756 36.388 1.00 94.38 272 MET A N 1
ATOM 2198 C CA . MET A 1 272 ? -3.043 4.324 37.002 1.00 94.38 272 MET A CA 1
ATOM 2199 C C . MET A 1 272 ? -2.800 4.844 38.423 1.00 94.38 272 MET A C 1
ATOM 2201 O O . MET A 1 272 ? -3.335 5.893 38.767 1.00 94.38 272 MET A O 1
ATOM 2205 N N . GLU A 1 273 ? -1.979 4.167 39.229 1.00 92.88 273 GLU A N 1
ATOM 2206 C CA . GLU A 1 273 ? -1.575 4.662 40.555 1.00 92.88 273 GLU A CA 1
ATOM 2207 C C . GLU A 1 273 ? -0.772 5.964 40.447 1.00 92.88 273 GLU A C 1
ATOM 2209 O O . GLU A 1 273 ? -0.946 6.872 41.254 1.00 92.88 273 GLU A O 1
ATOM 2214 N N . GLU A 1 274 ? 0.044 6.118 39.401 1.00 92.31 274 GLU A N 1
ATOM 2215 C CA . GLU A 1 274 ? 0.735 7.383 39.149 1.00 92.31 274 GLU A CA 1
ATOM 2216 C C . GLU A 1 274 ? -0.245 8.518 38.811 1.00 92.31 274 GLU A C 1
ATOM 2218 O O . GLU A 1 274 ? -0.102 9.619 39.332 1.00 92.31 274 GLU A O 1
ATOM 2223 N N . ILE A 1 275 ? -1.291 8.254 38.017 1.00 91.06 275 ILE A N 1
ATOM 2224 C CA . ILE A 1 275 ? -2.362 9.240 37.765 1.00 91.06 275 ILE A CA 1
ATOM 2225 C C . ILE A 1 275 ? -3.067 9.608 39.074 1.00 91.06 275 ILE A C 1
ATOM 2227 O O . ILE A 1 275 ? -3.249 10.785 39.367 1.00 91.06 275 ILE A O 1
ATOM 2231 N N . LYS A 1 276 ? -3.391 8.606 39.897 1.00 92.25 276 LYS A N 1
ATOM 2232 C CA . LYS A 1 276 ? -4.033 8.793 41.203 1.00 92.25 276 LYS A CA 1
ATOM 2233 C C . LYS A 1 276 ? -3.189 9.628 42.167 1.00 92.25 276 LYS A C 1
ATOM 2235 O O . LYS A 1 276 ? -3.750 10.345 42.990 1.00 92.25 276 LYS A O 1
ATOM 2240 N N . SER A 1 277 ? -1.860 9.540 42.067 1.00 91.12 277 SER A N 1
ATOM 2241 C CA . SER A 1 277 ? -0.938 10.341 42.880 1.00 91.12 277 SER A CA 1
ATOM 2242 C C . SER A 1 277 ? -0.979 11.836 42.545 1.00 91.12 277 SER A C 1
ATOM 2244 O O . SER A 1 277 ? -0.681 12.651 43.414 1.00 91.12 277 SER A O 1
ATOM 2246 N N . PHE A 1 278 ? -1.372 12.197 41.316 1.00 87.06 278 PHE A N 1
ATOM 2247 C CA . PHE A 1 278 ? -1.569 13.591 40.918 1.00 87.06 278 PHE A CA 1
ATOM 2248 C C . PHE A 1 278 ? -2.955 14.097 41.306 1.00 87.06 278 PHE A C 1
ATOM 2250 O O . PHE A 1 278 ? -3.063 15.153 41.923 1.00 87.06 278 PHE A O 1
ATOM 2257 N N . ASP A 1 279 ? -4.002 13.349 40.953 1.00 87.75 279 ASP A N 1
ATOM 2258 C CA . ASP A 1 279 ? -5.384 13.699 41.263 1.00 87.75 279 ASP A CA 1
ATOM 2259 C C . ASP A 1 279 ? -6.268 12.437 41.299 1.00 87.75 279 ASP A C 1
ATOM 2261 O O . ASP A 1 279 ? -6.263 11.590 40.400 1.00 87.75 279 ASP A O 1
ATOM 2265 N N . VAL A 1 280 ? -7.054 12.291 42.366 1.00 89.12 280 VAL A N 1
ATOM 2266 C CA . VAL A 1 280 ? -7.927 11.120 42.555 1.00 89.12 280 VAL A CA 1
ATOM 2267 C C . VAL A 1 280 ? -9.144 11.171 41.619 1.00 89.12 280 VAL A C 1
ATOM 2269 O O . VAL A 1 280 ? -9.589 10.135 41.125 1.00 89.12 280 VAL A O 1
ATOM 2272 N N . GLY A 1 281 ? -9.649 12.364 41.299 1.00 87.81 281 GLY A N 1
ATOM 2273 C CA . GLY A 1 281 ? -10.756 12.560 40.361 1.00 87.81 281 GLY A CA 1
ATOM 2274 C C . GLY A 1 281 ? -10.385 12.224 38.913 1.00 87.81 281 GLY A C 1
ATOM 2275 O O . GLY A 1 281 ? -11.224 11.719 38.158 1.00 87.81 281 GLY A O 1
ATOM 2276 N N . GLU A 1 282 ? -9.128 12.447 38.530 1.00 87.88 282 GLU A N 1
ATOM 2277 C CA . GLU A 1 282 ? -8.534 12.007 37.266 1.00 87.88 282 GLU A CA 1
ATOM 2278 C C . GLU A 1 282 ? -8.541 10.478 37.137 1.00 87.88 282 GLU A C 1
ATOM 2280 O O . GLU A 1 282 ? -8.989 9.931 36.120 1.00 87.88 282 GLU A O 1
ATOM 2285 N N . TYR A 1 283 ? -8.114 9.783 38.194 1.00 90.75 283 TYR A N 1
ATOM 2286 C CA . TYR A 1 283 ? -8.162 8.324 38.280 1.00 90.75 283 TYR A CA 1
ATOM 2287 C C . TYR A 1 283 ? -9.602 7.798 38.181 1.00 90.75 283 TYR A C 1
ATOM 2289 O O . TYR A 1 283 ? -9.902 6.957 37.324 1.00 90.75 283 TYR A O 1
ATOM 2297 N N . ASP A 1 284 ? -10.513 8.338 38.993 1.00 89.94 284 ASP A N 1
ATOM 2298 C CA . ASP A 1 284 ? -11.909 7.898 39.046 1.00 89.94 284 ASP A CA 1
ATOM 2299 C C . ASP A 1 284 ? -12.619 8.088 37.702 1.00 89.94 284 ASP A C 1
ATOM 2301 O O . ASP A 1 284 ? -13.404 7.238 37.268 1.00 89.94 284 ASP A O 1
ATOM 2305 N N . TYR A 1 285 ? -12.314 9.174 36.985 1.00 90.06 285 TYR A N 1
ATOM 2306 C CA . TYR A 1 285 ? -12.858 9.410 35.652 1.00 90.06 285 TYR A CA 1
ATOM 2307 C C . TYR A 1 285 ? -12.446 8.321 34.654 1.00 90.06 285 TYR A C 1
ATOM 2309 O O . TYR A 1 285 ? -13.278 7.854 33.869 1.00 90.06 285 TYR A O 1
ATOM 2317 N N . LEU A 1 286 ? -11.171 7.925 34.664 1.00 89.00 286 LEU A N 1
ATOM 2318 C CA . LEU A 1 286 ? -10.630 6.932 33.737 1.00 89.00 286 LEU A CA 1
ATOM 2319 C C . LEU A 1 286 ? -11.121 5.516 34.059 1.00 89.00 286 LEU A C 1
ATOM 2321 O O . LEU A 1 286 ? -11.457 4.768 33.138 1.00 89.00 286 LEU A O 1
ATOM 2325 N N . ILE A 1 287 ? -11.244 5.167 35.342 1.00 89.69 287 ILE A N 1
ATOM 2326 C CA . ILE A 1 287 ? -11.843 3.894 35.768 1.00 89.69 287 ILE A CA 1
ATOM 2327 C C . ILE A 1 287 ? -13.327 3.835 35.391 1.00 89.69 287 ILE A C 1
ATOM 2329 O O . ILE A 1 287 ? -13.783 2.829 34.848 1.00 89.69 287 ILE A O 1
ATOM 2333 N N . LYS A 1 288 ? -14.073 4.935 35.560 1.00 89.62 288 LYS A N 1
ATOM 2334 C CA . LYS A 1 288 ? -15.487 5.023 35.154 1.00 89.62 288 LYS A CA 1
ATOM 2335 C C . LYS A 1 288 ? -15.702 4.830 33.647 1.00 89.62 288 LYS A C 1
ATOM 2337 O O . LYS A 1 288 ? -16.806 4.498 33.221 1.00 89.62 288 LYS A O 1
ATOM 2342 N N . LYS A 1 289 ? -14.669 5.039 32.825 1.00 82.50 289 LYS A N 1
ATOM 2343 C CA . LYS A 1 289 ? -14.697 4.793 31.374 1.00 82.50 289 LYS A CA 1
ATOM 2344 C C . LYS A 1 289 ? -14.449 3.335 30.975 1.00 82.50 289 LYS A C 1
ATOM 2346 O O . LYS A 1 289 ? -14.422 3.077 29.776 1.00 82.50 289 LYS A O 1
ATOM 2351 N N . ASP A 1 290 ? -14.323 2.432 31.949 1.00 83.50 290 ASP A N 1
ATOM 2352 C CA . ASP A 1 290 ? -14.040 1.001 31.792 1.00 83.50 290 ASP A CA 1
ATOM 2353 C C . ASP A 1 290 ? -12.710 0.720 31.059 1.00 83.50 290 ASP A C 1
ATOM 2355 O O . ASP A 1 290 ? -12.642 0.799 29.829 1.00 83.50 290 ASP A O 1
ATOM 2359 N N . PRO A 1 291 ? -11.632 0.366 31.786 1.00 84.69 291 PRO A N 1
ATOM 2360 C CA . PRO A 1 291 ? -10.324 0.043 31.210 1.00 84.69 291 PRO A CA 1
ATOM 2361 C C . PRO A 1 291 ? -10.333 -1.017 30.106 1.00 84.69 291 PRO A C 1
ATOM 2363 O O . PRO A 1 291 ? -9.490 -0.948 29.205 1.00 84.69 291 PRO A O 1
ATOM 2366 N N . ASN A 1 292 ? -11.300 -1.944 30.126 1.00 79.38 292 ASN A N 1
ATOM 2367 C CA . ASN A 1 292 ? -11.443 -2.973 29.094 1.00 79.38 292 ASN A CA 1
ATOM 2368 C C . ASN A 1 292 ? -11.719 -2.382 27.709 1.00 79.38 292 ASN A C 1
ATOM 2370 O O . ASN A 1 292 ? -11.389 -2.987 26.693 1.00 79.38 292 ASN A O 1
ATOM 2374 N N . CYS A 1 293 ? -12.275 -1.171 27.664 1.00 75.62 293 CYS A N 1
ATOM 2375 C CA . CYS A 1 293 ? -12.625 -0.493 26.431 1.00 75.62 293 CYS A CA 1
ATOM 2376 C C . CYS A 1 293 ? -11.479 0.360 25.861 1.00 75.62 293 CYS A C 1
ATOM 2378 O O . CYS A 1 293 ? -11.593 0.813 24.729 1.00 75.62 293 CYS A O 1
ATOM 2380 N N . TRP A 1 294 ? -10.383 0.63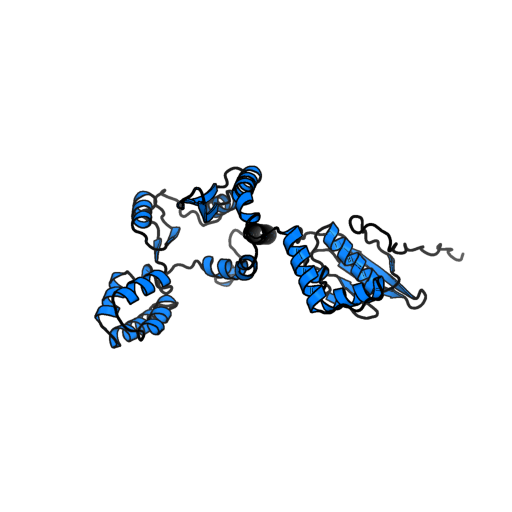3 26.581 1.00 83.81 294 TRP A N 1
ATOM 2381 C CA . TRP A 1 294 ? -9.375 1.599 26.096 1.00 83.81 294 TRP A CA 1
ATOM 2382 C C . TRP A 1 294 ? -7.911 1.278 26.403 1.00 83.81 294 TRP A C 1
ATOM 2384 O O . TRP A 1 294 ? -7.028 1.910 25.815 1.00 83.81 294 TRP A O 1
ATOM 2394 N N . SER A 1 295 ? -7.629 0.304 27.269 1.00 85.19 295 SER A N 1
ATOM 2395 C CA . SER A 1 295 ? -6.263 -0.141 27.541 1.00 85.19 295 SER A CA 1
ATOM 2396 C C . SER A 1 295 ? -5.972 -1.492 26.900 1.00 85.19 295 SER A C 1
ATOM 2398 O O . SER A 1 295 ? -6.700 -2.470 27.067 1.00 85.19 295 SER A O 1
ATOM 2400 N N . ARG A 1 296 ? -4.824 -1.566 26.220 1.00 78.56 296 ARG A N 1
ATOM 2401 C CA . ARG A 1 296 ? -4.339 -2.779 25.558 1.00 78.56 296 ARG A CA 1
ATOM 2402 C C . ARG A 1 296 ? -4.127 -3.949 26.522 1.00 78.56 296 ARG A C 1
ATOM 2404 O O . ARG A 1 296 ? -4.163 -5.091 26.076 1.00 78.56 296 ARG A O 1
ATOM 2411 N N . ALA A 1 297 ? -3.969 -3.688 27.820 1.00 80.81 297 ALA A N 1
ATOM 2412 C CA . ALA A 1 297 ? -3.768 -4.713 28.841 1.00 80.81 297 ALA A CA 1
ATOM 2413 C C . ALA A 1 297 ? -4.977 -5.648 28.981 1.00 80.81 297 ALA A C 1
ATOM 2415 O O . ALA A 1 297 ? -4.839 -6.733 29.540 1.00 80.81 297 ALA A O 1
ATOM 2416 N N . PHE A 1 298 ? -6.130 -5.221 28.465 1.00 79.00 298 PHE A N 1
ATOM 2417 C CA . PHE A 1 298 ? -7.404 -5.921 28.550 1.00 79.00 298 PHE A CA 1
ATOM 2418 C C . PHE A 1 298 ? -7.958 -6.321 27.173 1.00 79.00 298 PHE A C 1
ATOM 2420 O O . PHE A 1 298 ? -8.999 -6.963 27.090 1.00 79.00 298 PHE A O 1
ATOM 2427 N N . PHE A 1 299 ? -7.270 -5.966 26.082 1.00 71.62 299 PHE A N 1
ATOM 2428 C CA . PHE A 1 299 ? -7.714 -6.284 24.727 1.00 71.62 299 PHE A CA 1
ATOM 2429 C C . PHE A 1 299 ? -7.323 -7.709 24.327 1.00 71.62 299 PHE A C 1
ATOM 2431 O O . PHE A 1 299 ? -6.170 -8.112 24.481 1.00 71.62 299 PHE A O 1
ATOM 2438 N N . LYS A 1 300 ? -8.238 -8.426 23.667 1.00 56.25 300 LYS A N 1
ATOM 2439 C CA . LYS A 1 300 ? -7.877 -9.562 22.803 1.00 56.25 300 LYS A CA 1
ATOM 2440 C C . LYS A 1 300 ? -7.366 -9.007 21.461 1.00 56.25 300 LYS A C 1
ATOM 2442 O O . LYS A 1 300 ? -8.070 -8.254 20.794 1.00 56.25 300 LYS A O 1
ATOM 2447 N N . GLU A 1 301 ? -6.095 -9.249 21.132 1.00 49.47 301 GLU A N 1
ATOM 2448 C CA . GLU A 1 301 ? -5.329 -8.543 20.081 1.00 49.47 301 GLU A CA 1
ATOM 2449 C C . GLU A 1 301 ? -6.091 -8.253 18.775 1.00 49.47 301 GLU A C 1
ATOM 2451 O O . GLU A 1 301 ? -6.757 -9.135 18.261 1.00 49.47 301 GLU A O 1
ATOM 2456 N N . ASN A 1 302 ? -5.894 -7.053 18.197 1.00 50.44 302 ASN A N 1
ATOM 2457 C CA . ASN A 1 302 ? -6.037 -6.777 16.755 1.00 50.44 302 ASN A CA 1
ATOM 2458 C C . ASN A 1 302 ? -5.140 -5.582 16.350 1.00 50.44 302 ASN A C 1
ATOM 2460 O O . ASN A 1 302 ? -5.576 -4.434 16.327 1.00 50.44 302 ASN A O 1
ATOM 2464 N N . GLY A 1 303 ? -3.865 -5.837 16.029 1.00 54.12 303 GLY A N 1
ATOM 2465 C CA . GLY A 1 303 ? -2.863 -4.831 15.609 1.00 54.12 303 GLY A CA 1
ATOM 2466 C C . GLY A 1 303 ? -2.977 -4.340 14.151 1.00 54.12 303 GLY A C 1
ATOM 2467 O O . GLY A 1 303 ? -1.996 -3.889 13.553 1.00 54.12 303 GLY A O 1
ATOM 2468 N N . VAL A 1 304 ? -4.153 -4.461 13.532 1.00 56.78 304 VAL A N 1
ATOM 2469 C CA . VAL A 1 304 ? -4.344 -4.220 12.089 1.00 56.78 304 VAL A CA 1
ATOM 2470 C C . VAL A 1 304 ? -4.322 -2.725 11.745 1.00 56.78 304 VAL A C 1
ATOM 2472 O O . VAL A 1 304 ? -3.774 -2.340 10.715 1.00 56.78 304 VAL A O 1
ATOM 2475 N N . SER A 1 305 ? -4.836 -1.853 12.619 1.00 54.91 305 SER A N 1
ATOM 2476 C CA . SER A 1 305 ? -4.942 -0.416 12.321 1.00 54.91 305 SER A CA 1
ATOM 2477 C C . SER A 1 305 ? -3.592 0.305 12.289 1.00 54.91 305 SER A C 1
ATOM 2479 O O . SER A 1 305 ? -3.387 1.184 11.456 1.00 54.91 305 SER A O 1
ATOM 2481 N N . GLU A 1 306 ? -2.660 -0.038 13.183 1.00 55.16 306 GLU A N 1
ATOM 2482 C CA . GLU A 1 306 ? -1.327 0.585 13.210 1.00 55.16 306 GLU A CA 1
ATOM 2483 C C . GLU A 1 306 ? -0.498 0.166 11.994 1.00 55.16 306 GLU A C 1
ATOM 2485 O O . GLU A 1 306 ? 0.099 1.013 11.333 1.00 55.16 306 GLU A O 1
ATOM 2490 N N . SER A 1 307 ? -0.535 -1.123 11.647 1.00 65.56 307 SER A N 1
ATOM 2491 C CA . SER A 1 307 ? 0.179 -1.643 10.477 1.00 65.56 307 SER A CA 1
ATOM 2492 C C . SER A 1 307 ? -0.375 -1.105 9.155 1.00 65.56 307 SER A C 1
ATOM 2494 O O . SER A 1 307 ? 0.405 -0.818 8.250 1.00 65.56 307 SER A O 1
ATOM 2496 N N . PHE A 1 308 ? -1.693 -0.907 9.043 1.00 67.94 308 PHE A N 1
ATOM 2497 C CA . PHE A 1 308 ? -2.291 -0.268 7.871 1.00 67.94 308 PHE A CA 1
ATOM 2498 C C . PHE A 1 308 ? -1.912 1.214 7.768 1.00 67.94 308 PHE A C 1
ATOM 2500 O O . PHE A 1 308 ? -1.465 1.653 6.713 1.00 67.94 308 PHE A O 1
ATOM 2507 N N . A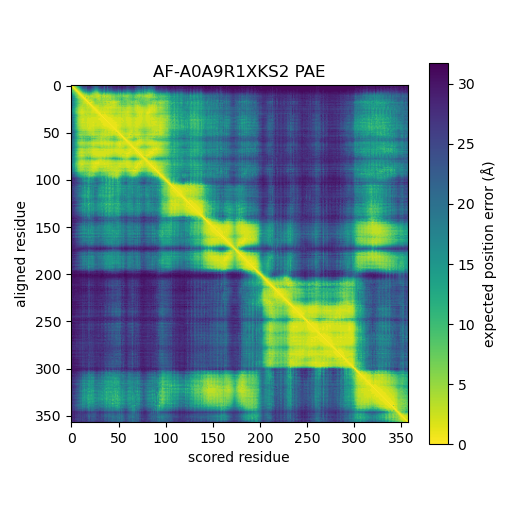SN A 1 309 ? -2.015 1.974 8.866 1.00 71.56 309 ASN A N 1
ATOM 2508 C CA . ASN A 1 309 ? -1.674 3.400 8.868 1.00 71.56 309 ASN A CA 1
ATOM 2509 C C . ASN A 1 309 ? -0.205 3.657 8.513 1.00 71.56 309 ASN A C 1
ATOM 2511 O O . ASN A 1 309 ? 0.076 4.598 7.774 1.00 71.56 309 ASN A O 1
ATOM 2515 N N . ALA A 1 310 ? 0.712 2.815 8.997 1.00 71.25 310 ALA A N 1
ATOM 2516 C CA . ALA A 1 310 ? 2.119 2.876 8.612 1.00 71.25 310 ALA A CA 1
ATOM 2517 C C . ALA A 1 310 ? 2.319 2.548 7.121 1.00 71.25 310 ALA A C 1
ATOM 2519 O O . ALA A 1 310 ? 3.088 3.212 6.434 1.00 71.25 310 ALA A O 1
ATOM 2520 N N . ALA A 1 311 ? 1.595 1.557 6.590 1.00 74.38 311 ALA A N 1
ATOM 2521 C CA . ALA A 1 311 ? 1.733 1.143 5.194 1.00 74.38 311 ALA A CA 1
ATOM 2522 C C . ALA A 1 311 ? 1.272 2.204 4.177 1.00 74.38 311 ALA A C 1
ATOM 2524 O O . ALA A 1 311 ? 1.770 2.223 3.052 1.00 74.38 311 ALA A O 1
ATOM 2525 N N . ILE A 1 312 ? 0.337 3.081 4.556 1.00 81.25 312 ILE A N 1
ATOM 2526 C CA . ILE A 1 312 ? -0.220 4.109 3.661 1.00 81.25 312 ILE A CA 1
ATOM 2527 C C . ILE A 1 312 ? 0.405 5.499 3.848 1.00 81.25 312 ILE A C 1
ATOM 2529 O O . ILE A 1 312 ? -0.021 6.444 3.188 1.00 81.25 312 ILE A O 1
ATOM 2533 N N . GLU A 1 313 ? 1.397 5.657 4.728 1.00 81.88 313 GLU A N 1
ATOM 2534 C CA . GLU A 1 313 ? 1.971 6.966 5.076 1.00 81.88 313 GLU A CA 1
ATOM 2535 C C . GLU A 1 313 ? 2.498 7.737 3.853 1.00 81.88 313 GLU A C 1
ATOM 2537 O O . GLU A 1 313 ? 2.188 8.916 3.686 1.00 81.88 313 GLU A O 1
ATOM 2542 N N . GLU A 1 314 ? 3.228 7.070 2.957 1.00 75.94 314 GLU A N 1
ATOM 2543 C CA . GLU A 1 314 ? 3.737 7.698 1.729 1.00 75.94 314 GLU A CA 1
ATOM 2544 C C . GLU A 1 314 ? 2.634 7.982 0.706 1.00 75.94 314 GLU A C 1
ATOM 2546 O O . GLU A 1 314 ? 2.661 9.015 0.036 1.00 75.94 314 GLU A O 1
ATOM 2551 N N . ALA A 1 315 ? 1.632 7.103 0.607 1.00 80.50 315 ALA A N 1
ATOM 2552 C CA . ALA A 1 315 ? 0.499 7.302 -0.296 1.00 80.50 315 ALA A CA 1
ATOM 2553 C C . ALA A 1 315 ? -0.285 8.572 0.078 1.00 80.50 315 ALA A C 1
ATOM 2555 O O . ALA A 1 315 ? -0.709 9.319 -0.798 1.00 80.50 315 ALA A O 1
ATOM 2556 N N . ARG A 1 316 ? -0.402 8.874 1.380 1.00 78.81 316 ARG A N 1
ATOM 2557 C CA . ARG A 1 316 ? -1.107 10.057 1.906 1.00 78.81 316 ARG A CA 1
ATOM 2558 C C . ARG A 1 316 ? -0.481 11.402 1.538 1.00 78.81 316 ARG A C 1
ATOM 2560 O O . ARG A 1 316 ? -1.109 12.432 1.764 1.00 78.81 316 ARG A O 1
ATOM 2567 N N . LYS A 1 317 ? 0.738 11.414 0.994 1.00 78.31 317 LYS A N 1
ATOM 2568 C CA . LYS A 1 317 ? 1.418 12.632 0.523 1.00 78.31 317 LYS A CA 1
ATOM 2569 C C . LYS A 1 317 ? 1.080 12.971 -0.935 1.00 78.31 317 LYS A C 1
ATOM 2571 O O . LYS A 1 317 ? 1.572 13.974 -1.446 1.00 78.31 317 LYS A O 1
ATOM 2576 N N . LYS A 1 318 ? 0.297 12.126 -1.612 1.00 77.06 318 LYS A N 1
ATOM 2577 C CA . LYS A 1 318 ? -0.038 12.233 -3.038 1.00 77.06 318 LYS A CA 1
ATOM 2578 C C . LYS A 1 318 ? -1.456 12.786 -3.245 1.00 77.06 318 LYS A C 1
ATOM 2580 O O . LYS A 1 318 ? -2.258 12.744 -2.309 1.00 77.06 318 LYS A O 1
ATOM 2585 N N . PRO A 1 319 ? -1.795 13.269 -4.457 1.00 79.38 319 PRO A N 1
ATOM 2586 C CA . PRO A 1 319 ? -3.173 13.604 -4.811 1.00 79.38 319 PRO A CA 1
ATOM 2587 C C . PRO A 1 319 ? -4.135 12.441 -4.536 1.00 79.38 319 PRO A C 1
ATOM 2589 O O . PRO A 1 319 ? -3.746 11.277 -4.614 1.00 79.38 319 PRO A O 1
ATOM 2592 N N . LEU A 1 320 ? -5.396 12.751 -4.226 1.00 77.75 320 LEU A N 1
ATOM 2593 C CA . LEU A 1 320 ? -6.372 11.794 -3.692 1.00 77.75 320 LEU A CA 1
ATOM 2594 C C . LEU A 1 320 ? -6.553 10.541 -4.565 1.00 77.75 320 LEU A C 1
ATOM 2596 O O . LEU A 1 320 ? -6.489 9.431 -4.044 1.00 77.75 320 LEU A O 1
ATOM 2600 N N . ILE A 1 321 ? -6.712 10.696 -5.881 1.00 80.12 321 ILE A N 1
ATOM 2601 C CA . ILE A 1 321 ? -6.839 9.554 -6.804 1.00 80.12 321 ILE A CA 1
ATOM 2602 C C . ILE A 1 321 ? -5.559 8.708 -6.807 1.00 80.12 321 ILE A C 1
ATOM 2604 O O . ILE A 1 321 ? -5.623 7.489 -6.668 1.00 80.12 321 ILE A O 1
ATOM 2608 N N . THR A 1 322 ? -4.388 9.343 -6.870 1.00 77.38 322 THR A N 1
ATOM 2609 C CA . THR A 1 322 ? -3.091 8.653 -6.818 1.00 77.38 322 THR A CA 1
ATOM 2610 C C . THR A 1 322 ? -2.888 7.919 -5.490 1.00 77.38 322 THR A C 1
ATOM 2612 O O . THR A 1 322 ? -2.368 6.806 -5.470 1.00 77.38 322 THR A O 1
ATOM 2615 N N . MET A 1 323 ? -3.326 8.509 -4.373 1.00 83.44 323 MET A N 1
ATOM 2616 C CA . MET A 1 323 ? -3.330 7.862 -3.060 1.00 83.44 323 MET A CA 1
ATOM 2617 C C . MET A 1 323 ? -4.230 6.618 -3.063 1.00 83.44 323 MET A C 1
ATOM 2619 O O . MET A 1 323 ? -3.817 5.573 -2.561 1.00 83.44 323 MET A O 1
ATOM 2623 N N . LEU A 1 324 ? -5.442 6.712 -3.620 1.00 81.69 324 LEU A N 1
ATOM 2624 C CA . LEU A 1 324 ? -6.381 5.589 -3.693 1.00 81.69 324 LEU A CA 1
ATOM 2625 C C . LEU A 1 324 ? -5.834 4.446 -4.558 1.00 81.69 324 LEU A C 1
ATOM 2627 O O . LEU A 1 324 ? -5.899 3.290 -4.142 1.00 81.69 324 LEU A O 1
ATOM 2631 N N . GLU A 1 325 ? -5.218 4.759 -5.698 1.00 81.88 325 GLU A N 1
ATOM 2632 C CA . GLU A 1 325 ? -4.556 3.773 -6.557 1.00 81.88 325 GLU A CA 1
ATOM 2633 C C . GLU A 1 325 ? -3.376 3.084 -5.856 1.00 81.88 325 GLU A C 1
ATOM 2635 O O . GLU A 1 325 ? -3.261 1.857 -5.894 1.00 81.88 325 GLU A O 1
ATOM 2640 N N . ASP A 1 326 ? -2.542 3.841 -5.140 1.00 80.75 326 ASP A N 1
ATOM 2641 C CA . ASP A 1 326 ? -1.438 3.294 -4.345 1.00 80.75 326 ASP A CA 1
ATOM 2642 C C . ASP A 1 326 ? -1.926 2.329 -3.254 1.00 80.75 326 ASP A C 1
ATOM 2644 O O . ASP A 1 326 ? -1.316 1.275 -3.036 1.00 80.75 326 ASP A O 1
ATOM 2648 N N . ILE A 1 327 ? -3.011 2.691 -2.558 1.00 82.62 327 ILE A N 1
ATOM 2649 C CA . ILE A 1 327 ? -3.637 1.852 -1.528 1.00 82.62 327 ILE A CA 1
ATOM 2650 C C . ILE A 1 327 ? -4.232 0.595 -2.173 1.00 82.62 327 ILE A C 1
ATOM 2652 O O . ILE A 1 327 ? -4.030 -0.503 -1.653 1.00 82.62 327 ILE A O 1
ATOM 2656 N N . LYS A 1 328 ? -4.914 0.732 -3.319 1.00 80.44 328 LYS A N 1
ATOM 2657 C CA . LYS A 1 328 ? -5.485 -0.389 -4.078 1.00 80.44 328 LYS A CA 1
ATOM 2658 C C . LYS A 1 328 ? -4.407 -1.400 -4.465 1.00 80.44 328 LYS A C 1
ATOM 2660 O O . LYS A 1 328 ? -4.542 -2.579 -4.142 1.00 80.44 328 LYS A O 1
ATOM 2665 N N . ILE A 1 329 ? -3.321 -0.942 -5.093 1.00 80.62 329 ILE A N 1
ATOM 2666 C CA . ILE A 1 329 ? -2.179 -1.784 -5.486 1.00 80.62 329 ILE A CA 1
ATOM 2667 C C . ILE A 1 329 ? -1.608 -2.514 -4.268 1.00 80.62 329 ILE A C 1
ATOM 2669 O O . ILE A 1 329 ? -1.444 -3.731 -4.305 1.00 80.62 329 ILE A O 1
ATOM 2673 N N . PHE A 1 330 ? -1.369 -1.796 -3.165 1.00 81.69 330 PHE A N 1
ATOM 2674 C CA . PHE A 1 330 ? -0.844 -2.388 -1.934 1.00 81.69 330 PHE A CA 1
ATOM 2675 C C . PHE A 1 330 ? -1.736 -3.516 -1.393 1.00 81.69 330 PHE A C 1
ATOM 2677 O O . PHE A 1 330 ? -1.237 -4.578 -1.013 1.00 81.69 330 PHE A O 1
ATOM 2684 N N . VAL A 1 331 ? -3.055 -3.302 -1.358 1.00 77.50 331 VAL A N 1
ATOM 2685 C CA . VAL A 1 331 ? -4.012 -4.319 -0.900 1.00 77.50 331 VAL A CA 1
ATOM 2686 C C . VAL A 1 331 ? -4.005 -5.527 -1.840 1.00 77.50 331 VAL A C 1
ATOM 2688 O O . VAL A 1 331 ? -3.928 -6.659 -1.362 1.00 77.50 331 VAL A O 1
ATOM 2691 N N . MET A 1 332 ? -4.023 -5.307 -3.157 1.00 77.56 332 MET A N 1
ATOM 2692 C CA . MET A 1 332 ? -4.016 -6.378 -4.160 1.00 77.56 332 MET A CA 1
ATOM 2693 C C . MET A 1 332 ? -2.752 -7.244 -4.087 1.00 77.56 332 MET A C 1
ATOM 2695 O O . MET A 1 332 ? -2.857 -8.468 -3.991 1.00 77.56 332 MET A O 1
ATOM 2699 N N . GLU A 1 333 ? -1.567 -6.626 -4.078 1.00 75.19 333 GLU A N 1
ATOM 2700 C CA . GLU A 1 333 ? -0.283 -7.332 -3.964 1.00 75.19 333 GLU A CA 1
ATOM 2701 C C . GLU A 1 333 ? -0.235 -8.158 -2.673 1.00 75.19 333 GLU A C 1
ATOM 2703 O O . GLU A 1 333 ? 0.139 -9.333 -2.677 1.00 75.19 333 GLU A O 1
ATOM 2708 N N . ARG A 1 334 ? -0.691 -7.580 -1.556 1.00 77.12 334 ARG A N 1
ATOM 2709 C CA . ARG A 1 334 ? -0.725 -8.278 -0.271 1.00 77.12 334 ARG A CA 1
ATOM 2710 C C . ARG A 1 334 ? -1.659 -9.485 -0.297 1.00 77.12 334 ARG A C 1
ATOM 2712 O O . ARG A 1 334 ? -1.268 -10.542 0.194 1.00 77.12 334 ARG A O 1
ATOM 2719 N N . LEU A 1 335 ? -2.864 -9.354 -0.850 1.00 73.88 335 LEU A N 1
ATOM 2720 C CA . LEU A 1 335 ? -3.818 -10.462 -0.951 1.00 73.88 335 LEU A CA 1
ATOM 2721 C C . LEU A 1 335 ? -3.273 -11.598 -1.824 1.00 73.88 335 LEU A C 1
ATOM 2723 O O . LEU A 1 335 ? -3.342 -12.757 -1.415 1.00 73.88 335 LEU A O 1
ATOM 2727 N N . TYR A 1 336 ? -2.664 -11.277 -2.969 1.00 77.88 336 TYR A N 1
ATOM 2728 C CA . TYR A 1 336 ? -2.034 -12.272 -3.839 1.00 77.88 336 TYR A CA 1
ATOM 2729 C C . TYR A 1 336 ? -0.916 -13.034 -3.117 1.00 77.88 336 TYR A C 1
ATOM 2731 O O . TYR A 1 336 ? -0.920 -14.265 -3.077 1.00 77.88 336 TYR A O 1
ATOM 2739 N N . MET A 1 337 ? 0.000 -12.310 -2.467 1.00 76.06 337 MET A N 1
ATOM 2740 C CA . MET A 1 337 ? 1.117 -12.918 -1.738 1.00 76.06 337 MET A CA 1
ATOM 2741 C C . MET A 1 337 ? 0.642 -13.790 -0.571 1.00 76.06 337 MET A C 1
ATOM 2743 O O . MET A 1 337 ? 1.222 -14.843 -0.306 1.00 76.06 337 MET A O 1
ATOM 2747 N N . GLN A 1 338 ? -0.417 -13.378 0.132 1.00 73.12 338 GLN A N 1
ATOM 2748 C CA . GLN A 1 338 ? -0.985 -14.167 1.225 1.00 73.12 338 GLN A CA 1
ATOM 2749 C C . GLN A 1 338 ? -1.719 -15.411 0.713 1.00 73.12 338 GLN A C 1
ATOM 2751 O O . GLN A 1 338 ? -1.566 -16.469 1.318 1.00 73.12 338 GLN A O 1
ATOM 2756 N N . LYS A 1 339 ? -2.430 -15.325 -0.420 1.00 75.62 339 LYS A N 1
ATOM 2757 C CA . LYS A 1 339 ? -3.025 -16.492 -1.088 1.00 75.62 339 LYS A CA 1
ATOM 2758 C C . LYS A 1 339 ? -1.952 -17.500 -1.500 1.00 75.62 339 LYS A C 1
ATOM 2760 O O . LYS A 1 339 ? -2.087 -18.677 -1.192 1.00 75.62 339 LYS A O 1
ATOM 2765 N N . GLY A 1 340 ? -0.868 -17.040 -2.129 1.00 76.44 340 GLY A N 1
ATOM 2766 C CA . GLY A 1 340 ? 0.253 -17.900 -2.521 1.00 76.44 340 GLY A CA 1
ATOM 2767 C C . GLY A 1 340 ? 0.887 -18.620 -1.329 1.00 76.44 340 GLY A C 1
ATOM 2768 O O . GLY A 1 340 ? 1.127 -19.820 -1.387 1.00 76.44 340 GLY A O 1
ATOM 2769 N N . LYS A 1 341 ? 1.079 -17.914 -0.206 1.00 75.88 341 LYS A N 1
ATOM 2770 C CA . LYS A 1 341 ? 1.544 -18.542 1.040 1.00 75.88 341 LYS A CA 1
ATOM 2771 C C . LYS A 1 341 ? 0.547 -19.562 1.582 1.00 75.88 341 LYS A C 1
ATOM 2773 O O . LYS A 1 341 ? 0.979 -20.624 2.005 1.00 75.88 341 LYS A O 1
ATOM 2778 N N . GLY A 1 342 ? -0.746 -19.239 1.569 1.00 70.94 342 GLY A N 1
ATOM 2779 C CA . GLY A 1 342 ? -1.807 -20.116 2.063 1.00 70.94 342 GLY A CA 1
ATOM 2780 C C . GLY A 1 342 ? -1.957 -21.408 1.258 1.00 70.94 342 GLY A C 1
ATOM 2781 O O . GLY A 1 342 ? -2.222 -22.445 1.846 1.00 70.94 342 GLY A O 1
ATOM 2782 N N . LEU A 1 343 ? -1.726 -21.375 -0.059 1.00 74.94 343 LEU A N 1
ATOM 2783 C CA . LEU A 1 343 ? -1.739 -22.578 -0.906 1.00 74.94 343 LEU A CA 1
ATOM 2784 C C . LEU A 1 343 ? -0.631 -23.579 -0.548 1.00 74.94 343 LEU A C 1
ATOM 2786 O O . LEU A 1 343 ? -0.791 -24.766 -0.792 1.00 74.94 343 LEU A O 1
ATOM 2790 N N . GLY A 1 344 ? 0.478 -23.108 0.029 1.00 70.06 344 GLY A N 1
ATOM 2791 C CA . GLY A 1 344 ? 1.554 -23.962 0.537 1.00 70.06 344 GLY A CA 1
ATOM 2792 C C . GLY A 1 344 ? 1.360 -24.399 1.990 1.00 70.06 344 GLY A C 1
ATOM 2793 O O . GLY A 1 344 ? 2.326 -24.817 2.626 1.00 70.06 344 GLY A O 1
ATOM 2794 N N . TRP A 1 345 ? 0.172 -24.202 2.571 1.00 74.44 345 TRP A N 1
ATOM 2795 C CA . TRP A 1 345 ? -0.136 -24.664 3.922 1.00 74.44 345 TRP A CA 1
ATOM 2796 C C . TRP A 1 345 ? -0.909 -25.975 3.849 1.00 74.44 345 TRP A C 1
ATOM 2798 O O . TRP A 1 345 ? -2.067 -26.000 3.450 1.00 74.44 345 TRP A O 1
ATOM 2808 N N . ASP A 1 346 ? -0.288 -27.048 4.326 1.00 64.88 346 ASP A N 1
ATOM 2809 C CA . ASP A 1 346 ? -0.887 -28.388 4.309 1.00 64.88 346 ASP A CA 1
ATOM 2810 C C . ASP A 1 346 ? -1.935 -28.606 5.420 1.00 64.88 346 ASP A C 1
ATOM 2812 O O . ASP A 1 346 ? -2.485 -29.696 5.556 1.00 64.88 346 ASP A O 1
ATOM 2816 N N . LEU A 1 347 ? -2.186 -27.607 6.280 1.00 61.69 347 LEU A N 1
ATOM 2817 C CA . LEU A 1 347 ? -2.937 -27.779 7.528 1.00 61.69 347 LEU A CA 1
ATOM 2818 C C . LEU A 1 347 ? -3.823 -26.575 7.871 1.00 61.69 347 LEU A C 1
ATOM 2820 O O . LEU A 1 347 ? -3.504 -25.426 7.574 1.00 61.69 347 LEU A O 1
ATOM 2824 N N . ALA A 1 348 ? -4.893 -26.847 8.620 1.00 63.53 348 ALA A N 1
ATOM 2825 C CA . ALA A 1 348 ? -5.912 -25.879 9.037 1.00 63.53 348 ALA A CA 1
ATOM 2826 C C . ALA A 1 348 ? -5.429 -24.770 10.005 1.00 63.53 348 ALA A C 1
ATOM 2828 O O . ALA A 1 348 ? -6.217 -23.906 10.389 1.00 63.53 348 ALA A O 1
ATOM 2829 N N . ILE A 1 349 ? -4.161 -24.780 10.440 1.00 60.59 349 ILE A N 1
ATOM 2830 C CA . ILE A 1 349 ? -3.630 -23.856 11.457 1.00 60.59 349 ILE A CA 1
ATOM 2831 C C . ILE A 1 349 ? -2.425 -23.085 10.910 1.00 60.59 349 ILE A C 1
ATOM 2833 O O . ILE A 1 349 ? -1.441 -23.672 10.461 1.00 60.59 349 ILE A O 1
ATOM 2837 N N . CYS A 1 350 ? -2.465 -21.753 11.035 1.00 58.66 350 CYS A N 1
ATOM 2838 C CA . CYS A 1 350 ? -1.385 -20.856 10.619 1.00 58.66 350 CYS A CA 1
ATOM 2839 C C . CYS A 1 350 ? -0.021 -21.241 11.248 1.00 58.66 350 CYS A C 1
ATOM 2841 O O . CYS A 1 350 ? 0.071 -21.358 12.478 1.00 58.66 350 CYS A O 1
ATOM 2843 N N . PRO A 1 351 ? 1.081 -21.290 10.469 1.00 66.44 351 PRO A N 1
ATOM 2844 C CA . PRO A 1 351 ? 2.406 -21.702 10.955 1.00 66.44 351 PRO A CA 1
ATOM 2845 C C . PRO A 1 351 ? 2.948 -20.902 12.151 1.00 66.44 351 PRO A C 1
ATOM 2847 O O . PRO A 1 351 ? 3.713 -21.421 12.963 1.00 66.44 351 PRO A O 1
ATOM 2850 N N . THR A 1 352 ? 2.573 -19.625 12.272 1.00 59.50 352 THR A N 1
ATOM 2851 C CA . THR A 1 352 ? 2.991 -18.753 13.384 1.00 59.50 352 THR A CA 1
ATOM 2852 C C . THR A 1 352 ? 2.331 -19.137 14.706 1.00 59.50 352 THR A C 1
ATOM 2854 O O . THR A 1 352 ? 2.960 -19.003 15.751 1.00 59.50 352 THR A O 1
ATOM 2857 N N . ILE A 1 353 ? 1.082 -19.612 14.666 1.00 58.22 353 ILE A N 1
ATOM 2858 C CA . ILE A 1 353 ? 0.355 -20.083 15.853 1.00 58.22 353 ILE A CA 1
ATOM 2859 C C . ILE A 1 353 ? 0.912 -21.440 16.277 1.00 58.22 353 ILE A C 1
ATOM 2861 O O . ILE A 1 353 ? 1.181 -21.631 17.454 1.00 58.22 353 ILE A O 1
ATOM 2865 N N . ARG A 1 354 ? 1.206 -22.328 15.317 1.00 62.28 354 ARG A N 1
ATOM 2866 C CA . ARG A 1 354 ? 1.860 -23.620 15.584 1.00 62.28 354 ARG A CA 1
ATOM 2867 C C . ARG A 1 354 ? 3.184 -23.477 16.329 1.00 62.28 354 ARG A C 1
ATOM 2869 O O . ARG A 1 354 ? 3.497 -24.303 17.157 1.00 62.28 354 ARG A O 1
ATOM 2876 N N . ARG A 1 355 ? 3.965 -22.435 16.038 1.00 62.34 355 ARG A N 1
ATOM 2877 C CA . ARG A 1 355 ? 5.242 -22.175 16.726 1.00 62.34 355 ARG A CA 1
ATOM 2878 C C . ARG A 1 355 ? 5.087 -21.740 18.189 1.00 62.34 355 ARG A C 1
ATOM 2880 O O . ARG A 1 355 ? 6.093 -21.629 18.878 1.00 62.34 355 ARG A O 1
ATOM 2887 N N . LYS A 1 356 ? 3.871 -21.380 18.601 1.00 55.56 356 LYS A N 1
ATOM 2888 C CA . LYS A 1 356 ? 3.529 -20.919 19.953 1.00 55.56 356 LYS A CA 1
ATOM 2889 C C . LYS A 1 356 ? 2.714 -21.953 20.744 1.00 55.56 356 LYS A C 1
ATOM 2891 O O . LYS A 1 356 ? 2.470 -21.707 21.922 1.00 55.56 356 LYS A O 1
ATOM 2896 N N . LEU A 1 357 ? 2.256 -23.019 20.084 1.00 48.72 357 LEU A N 1
ATOM 2897 C CA . LEU A 1 357 ? 1.732 -24.240 20.698 1.00 48.72 357 LEU A CA 1
ATOM 2898 C C . LEU A 1 357 ? 2.912 -25.177 20.945 1.00 48.72 357 LEU A C 1
ATOM 2900 O O . LEU A 1 357 ? 2.886 -25.852 21.992 1.00 48.72 357 LEU A O 1
#

Radius of gyration: 29.13 Å; Cα contacts (8 Å, |Δi|>4): 404; chains: 1; bounding box: 66×67×82 Å

Secondary structure (DSSP, 8-state):
---------PPBP-TTS-GGG----TT-EESSHHHHHHHHHHHHHHHT----EEEE-SSEEEE--SSS-EEEEEEETTTTEEEEEEEE----SPPPS--TTTT---HHHHHHHHHHHH-----HHHHHHHHHHHHHHHH--TTHHHHTHHHHHHHHHHHSTT-EEEEEEEEETTTEEEEEEEEEE-HHHHHHHHHHS----S-TT-TT-EEEE---HHHHHHHHHH-TT-EEEE-HHHHHHHHHHHS--STTHHHHHHHHH-SSHHHHHHHHHHHHHH-HHHHHHHHHT-GGGT-GGG----THHHHHHHHTTTGGGS-HHHHHHHHHHHHHHHHHHHHHHHHT--SSS-HHHHTT-

Foldseek 3Di:
DPDPPPPPDAAEDDPPDDLLPQDDDAFYKYLAPVSVLVSVLSVCVNQQNDWDWPDDDRFWTWIDDPFPWIWIWGADPVVNIITTNDTDPDGPADRHPPNCVSVDDDLVNVQVVCCVPVVDHDDSVRSVVVVVVVCCVVVPDLVVLVVCLVVVQVVLCVVQPPKDWDWDWDDDPPRDIHTDDIDTGGPVVVVCCVVVPPPPDDDQQAAPAEDEDCPPVVVVVVNCVRHVRHQAAHDLVSVVVVLCVPDPDDQLVVLSVQLQAPQAPVSNVVSLVSLVVVPVVSSVSVVVVPSCRGHNNNDPDDPPVVVLCVQLVVLVVDRPVSSVVSSVSVVVSVVSVVVVVVVPDPDPDDPVVVVVD

Nearest PDB structures (foldseek):
  7uyf-assembly1_B  TM=5.806E-01  e=1.822E+00  Homo sapiens
  6v0n-assembly1_B  TM=5.885E-01  e=2.855E+00  Homo sapiens
  7s1q-assembly1_B  TM=5.767E-01  e=2.552E+00  Homo sapiens
  7bo7-assembly1_BBB  TM=5.811E-01  e=2.855E+00  Homo sapiens
  7m05-assembly1_B  TM=5.920E-01  e=3.380E+00  Homo sapiens

Organism: Lactuca sativa (NCBI:txid4236)